Protein AF-A0A9W7XYU3-F1 (afdb_monomer)

Structure (mmCIF, N/CA/C/O backbone):
data_AF-A0A9W7XYU3-F1
#
_entry.id   AF-A0A9W7XYU3-F1
#
loop_
_atom_site.group_PDB
_atom_site.id
_atom_site.type_symbol
_atom_site.label_atom_id
_atom_site.label_alt_id
_atom_site.label_comp_id
_atom_site.label_asym_id
_atom_site.label_entity_id
_atom_site.label_seq_id
_atom_site.pdbx_PDB_ins_code
_atom_site.Cartn_x
_atom_site.Cartn_y
_atom_site.Cartn_z
_atom_site.occupancy
_atom_site.B_iso_or_equiv
_atom_site.auth_seq_id
_atom_site.auth_comp_id
_atom_site.auth_asym_id
_atom_site.auth_atom_id
_atom_site.pdbx_PDB_model_num
ATOM 1 N N . MET A 1 1 ? 38.622 0.449 -57.745 1.00 55.53 1 MET A N 1
ATOM 2 C CA . MET A 1 1 ? 38.432 0.741 -56.305 1.00 55.53 1 MET A CA 1
ATOM 3 C C . MET A 1 1 ? 37.059 0.211 -55.916 1.00 55.53 1 MET A C 1
ATOM 5 O O . MET A 1 1 ? 36.094 0.522 -56.599 1.00 55.53 1 MET A O 1
ATOM 9 N N . SER A 1 2 ? 37.003 -0.718 -54.962 1.00 71.94 2 SER A N 1
ATOM 10 C CA . SER A 1 2 ? 35.877 -1.631 -54.712 1.00 71.94 2 SER A CA 1
ATOM 11 C C . SER A 1 2 ? 34.694 -0.950 -54.007 1.00 71.94 2 SER A C 1
ATOM 13 O O . SER A 1 2 ? 34.878 -0.207 -53.046 1.00 71.94 2 SER A O 1
ATOM 15 N N . GLY A 1 3 ? 33.464 -1.239 -54.452 1.00 78.56 3 GLY A N 1
ATOM 16 C CA . GLY A 1 3 ? 32.222 -0.639 -53.927 1.00 78.56 3 GLY A CA 1
ATOM 17 C C . GLY A 1 3 ? 31.986 -0.830 -52.421 1.00 78.56 3 GLY A C 1
ATOM 18 O O . GLY A 1 3 ? 31.252 -0.059 -51.809 1.00 78.56 3 GLY A O 1
ATOM 19 N N . TRP A 1 4 ? 32.677 -1.786 -51.795 1.00 83.38 4 TRP A N 1
ATOM 20 C CA . TRP A 1 4 ? 32.666 -1.989 -50.345 1.00 83.38 4 TRP A CA 1
ATOM 21 C C . TRP A 1 4 ? 33.238 -0.796 -49.562 1.00 83.38 4 TRP A C 1
ATOM 23 O O . TRP A 1 4 ? 32.718 -0.455 -48.503 1.00 83.38 4 TRP A O 1
ATOM 33 N N . ALA A 1 5 ? 34.246 -0.099 -50.098 1.00 81.56 5 ALA A N 1
ATOM 34 C CA . ALA A 1 5 ? 34.821 1.076 -49.438 1.00 81.56 5 ALA A CA 1
ATOM 35 C C . ALA A 1 5 ? 33.831 2.256 -49.385 1.00 81.56 5 ALA A C 1
ATOM 37 O O . ALA A 1 5 ? 33.775 2.982 -48.394 1.00 81.56 5 ALA A O 1
ATOM 38 N N . VAL A 1 6 ? 33.005 2.412 -50.424 1.00 81.31 6 VAL A N 1
ATOM 39 C CA . VAL A 1 6 ? 31.980 3.467 -50.497 1.00 81.31 6 VAL A CA 1
ATOM 40 C C . VAL A 1 6 ? 30.834 3.180 -49.521 1.00 81.31 6 VAL A C 1
ATOM 42 O O . VAL A 1 6 ? 30.380 4.088 -48.826 1.00 81.31 6 VAL A O 1
ATOM 45 N N . ALA A 1 7 ? 30.417 1.915 -49.402 1.00 83.12 7 ALA A N 1
ATOM 46 C CA . ALA A 1 7 ? 29.386 1.500 -48.450 1.00 83.12 7 ALA A CA 1
ATOM 47 C C . ALA A 1 7 ? 29.818 1.722 -46.987 1.00 83.12 7 ALA A C 1
ATOM 49 O O . ALA A 1 7 ? 29.057 2.277 -46.191 1.00 83.12 7 ALA A O 1
ATOM 50 N N . VAL A 1 8 ? 31.063 1.370 -46.644 1.00 85.94 8 VAL A N 1
ATOM 51 C CA . VAL A 1 8 ? 31.617 1.573 -45.293 1.00 85.94 8 VAL A CA 1
ATOM 52 C C . VAL A 1 8 ? 31.738 3.063 -44.953 1.00 85.94 8 VAL A C 1
ATOM 54 O O . VAL A 1 8 ? 31.356 3.485 -43.859 1.00 85.94 8 VAL A O 1
ATOM 57 N N . MET A 1 9 ? 32.197 3.889 -45.899 1.00 80.31 9 MET A N 1
ATOM 58 C CA . MET A 1 9 ? 32.341 5.333 -45.687 1.00 80.31 9 MET A CA 1
ATOM 59 C C . MET A 1 9 ? 30.980 6.045 -45.545 1.00 80.31 9 MET A C 1
ATOM 61 O O . MET A 1 9 ? 30.865 7.015 -44.791 1.00 80.31 9 MET A O 1
ATOM 65 N N . GLY A 1 10 ? 29.929 5.536 -46.199 1.00 85.19 10 GLY A N 1
ATOM 66 C CA . GLY A 1 10 ? 28.547 5.989 -46.000 1.00 85.19 10 GLY A CA 1
ATOM 67 C C . GLY A 1 10 ? 27.995 5.648 -44.611 1.00 85.19 10 GLY A C 1
ATOM 68 O O . GLY A 1 10 ? 27.421 6.515 -43.949 1.00 85.19 10 GLY A O 1
ATOM 69 N N . GLY A 1 11 ? 28.228 4.420 -44.134 1.00 87.50 11 GLY A N 1
ATOM 70 C CA . GLY A 1 11 ? 27.786 3.969 -42.808 1.00 87.50 11 GLY A CA 1
ATOM 71 C C . GLY A 1 11 ? 28.429 4.746 -41.653 1.00 87.50 11 GLY A C 1
ATOM 72 O O . GLY A 1 11 ? 27.735 5.163 -40.726 1.00 87.50 11 GLY A O 1
ATOM 73 N N . MET A 1 12 ? 29.733 5.037 -41.737 1.00 88.81 12 MET A N 1
ATOM 74 C CA . MET A 1 12 ? 30.447 5.814 -40.710 1.00 88.81 12 MET A CA 1
ATOM 75 C C . MET A 1 12 ? 29.890 7.233 -40.530 1.00 88.81 12 MET A C 1
ATOM 77 O O . MET A 1 12 ? 29.815 7.725 -39.404 1.00 88.81 12 MET A O 1
ATOM 81 N N . ARG A 1 13 ? 29.448 7.887 -41.613 1.00 87.50 13 ARG A N 1
ATOM 82 C CA . ARG A 1 13 ? 28.842 9.228 -41.539 1.00 87.50 13 ARG A CA 1
ATOM 83 C C . ARG A 1 13 ? 27.483 9.211 -40.841 1.00 87.50 13 ARG A C 1
ATOM 85 O O . ARG A 1 13 ? 27.183 10.142 -40.099 1.00 87.50 13 ARG A O 1
ATOM 92 N N . GLN A 1 14 ? 26.686 8.161 -41.043 1.00 88.12 14 GLN A N 1
ATOM 93 C CA . GLN A 1 14 ? 25.408 8.016 -40.341 1.00 88.12 14 GLN A CA 1
ATOM 94 C C . GLN A 1 14 ? 25.611 7.727 -38.852 1.00 88.12 14 GLN A C 1
ATOM 96 O O . GLN A 1 14 ? 24.980 8.370 -38.017 1.00 88.12 14 GLN A O 1
ATOM 101 N N . LEU A 1 15 ? 26.552 6.843 -38.506 1.00 90.12 15 LEU A N 1
ATOM 102 C CA . LEU A 1 15 ? 26.886 6.546 -37.109 1.00 90.12 15 LEU A CA 1
ATOM 103 C C . LEU A 1 15 ? 27.410 7.781 -36.360 1.00 90.12 15 LEU A C 1
ATOM 105 O O . LEU A 1 15 ? 26.992 8.027 -35.230 1.00 90.12 15 LEU A O 1
ATOM 109 N N . ALA A 1 16 ? 28.254 8.598 -37.000 1.00 90.75 16 ALA A N 1
ATOM 110 C CA . ALA A 1 16 ? 28.728 9.856 -36.422 1.00 90.75 16 ALA A CA 1
ATOM 111 C C . ALA A 1 16 ? 27.583 10.859 -36.179 1.00 90.75 16 ALA A C 1
ATOM 113 O O . ALA A 1 16 ? 27.569 11.541 -35.156 1.00 90.75 16 ALA A O 1
ATOM 114 N N . GLY A 1 17 ? 26.595 10.912 -37.080 1.00 91.56 17 GLY A N 1
ATOM 115 C CA . GLY A 1 17 ? 25.396 11.735 -36.905 1.00 91.56 17 GLY A CA 1
ATOM 116 C C . GLY A 1 17 ? 24.556 11.309 -35.697 1.00 91.56 17 GLY A C 1
ATOM 117 O O . GLY A 1 17 ? 24.187 12.148 -34.875 1.00 91.56 17 GLY A O 1
ATOM 118 N N . TYR A 1 18 ? 24.308 10.005 -35.538 1.00 93.44 18 TYR A N 1
ATOM 119 C CA . TYR A 1 18 ? 23.569 9.483 -34.383 1.00 93.44 18 TYR A CA 1
ATOM 120 C C . TYR A 1 18 ? 24.320 9.679 -33.066 1.00 93.44 18 TYR A C 1
ATOM 122 O O . TYR A 1 18 ? 23.698 10.051 -32.074 1.00 93.44 18 TYR A O 1
ATOM 130 N N . ALA A 1 19 ? 25.645 9.506 -33.055 1.00 93.75 19 ALA A N 1
ATOM 131 C CA . ALA A 1 19 ? 26.464 9.727 -31.863 1.00 93.75 19 ALA A CA 1
ATOM 132 C C . ALA A 1 19 ? 26.371 11.173 -31.341 1.00 93.75 19 ALA A C 1
ATOM 134 O O . ALA A 1 19 ? 26.386 11.393 -30.132 1.00 93.75 19 ALA A O 1
ATOM 135 N N . LEU A 1 20 ? 26.219 12.151 -32.241 1.00 94.50 20 LEU A N 1
ATOM 136 C CA . LEU A 1 20 ? 26.092 13.569 -31.891 1.00 94.50 20 LEU A CA 1
ATOM 137 C C . LEU A 1 20 ? 24.664 13.934 -31.437 1.00 94.50 20 LEU A C 1
ATOM 139 O O . LEU A 1 20 ? 24.489 14.783 -30.566 1.00 94.50 20 LEU A O 1
ATOM 143 N N . MET A 1 21 ? 23.643 13.259 -31.976 1.00 94.88 21 MET A N 1
ATOM 144 C CA . MET A 1 21 ? 22.231 13.477 -31.619 1.00 94.88 21 MET A CA 1
ATOM 145 C C . MET A 1 21 ? 21.800 12.746 -30.337 1.00 94.88 21 MET A C 1
ATOM 147 O O . MET A 1 21 ? 20.908 13.216 -29.628 1.00 94.88 21 MET A O 1
ATOM 151 N N . LEU A 1 22 ? 22.440 11.619 -30.010 1.00 94.94 22 LEU A N 1
ATOM 152 C CA . LEU A 1 22 ? 22.126 10.797 -28.839 1.00 94.94 22 LEU A CA 1
ATOM 153 C C . LEU A 1 22 ? 22.118 11.572 -27.503 1.00 94.94 22 LEU A C 1
ATOM 155 O O . LEU A 1 22 ? 21.122 11.458 -26.787 1.00 94.94 22 LEU A O 1
ATOM 159 N N . PRO A 1 23 ? 23.140 12.376 -27.137 1.00 96.50 23 PRO A N 1
ATOM 160 C CA . PRO A 1 23 ? 23.128 13.095 -25.860 1.00 96.50 23 PRO A CA 1
ATOM 161 C C . PRO A 1 23 ? 22.018 14.152 -25.788 1.00 96.50 23 PRO A C 1
ATOM 163 O O . PRO A 1 23 ? 21.466 14.385 -24.715 1.00 96.50 23 PRO A O 1
ATOM 166 N N . ILE A 1 24 ? 21.648 14.754 -26.923 1.00 96.56 24 ILE A N 1
ATOM 167 C CA . ILE A 1 24 ? 20.561 15.740 -27.003 1.00 96.56 24 ILE A CA 1
ATOM 168 C C . ILE A 1 24 ? 19.217 15.054 -26.744 1.00 96.56 24 ILE A C 1
ATOM 170 O O . ILE A 1 24 ? 18.419 15.544 -25.946 1.00 96.56 24 ILE A O 1
ATOM 174 N N . LEU A 1 25 ? 18.988 13.892 -27.362 1.00 95.88 25 LEU A N 1
ATOM 175 C CA . LEU A 1 25 ? 17.782 13.092 -27.135 1.00 95.88 25 LEU A CA 1
ATOM 176 C C . LEU A 1 25 ? 17.683 12.606 -25.684 1.00 95.88 25 LEU A C 1
ATOM 178 O O . LEU A 1 25 ? 16.615 12.695 -25.081 1.00 95.88 25 LEU A O 1
ATOM 182 N N . LEU A 1 26 ? 18.795 12.153 -25.100 1.00 97.00 26 LEU A N 1
ATOM 183 C CA . LEU A 1 26 ? 18.862 11.758 -23.690 1.00 97.00 26 LEU A CA 1
ATOM 184 C C . LEU A 1 26 ? 18.554 12.936 -22.756 1.00 97.00 26 LEU A C 1
ATOM 186 O O . LEU A 1 26 ? 17.761 12.794 -21.827 1.00 97.00 26 LEU A O 1
ATOM 190 N N . GLY A 1 27 ? 19.116 14.115 -23.033 1.00 97.38 27 GLY A N 1
ATOM 191 C CA . GLY A 1 27 ? 18.821 15.336 -22.283 1.00 97.38 27 GLY A CA 1
ATOM 192 C C . GLY A 1 27 ? 17.348 15.749 -22.379 1.00 97.38 27 GLY A C 1
ATOM 193 O O . GLY A 1 27 ? 16.720 16.071 -21.367 1.00 97.38 27 GLY A O 1
ATOM 194 N N . ALA A 1 28 ? 16.759 15.676 -23.574 1.00 97.19 28 ALA A N 1
ATOM 195 C CA . ALA A 1 28 ? 15.338 15.956 -23.779 1.00 97.19 28 ALA A CA 1
ATOM 196 C C . ALA A 1 28 ? 14.438 14.955 -23.030 1.00 97.19 28 ALA A C 1
ATOM 198 O O . ALA A 1 28 ? 13.449 15.348 -22.411 1.00 97.19 28 ALA A O 1
ATOM 199 N N . LEU A 1 29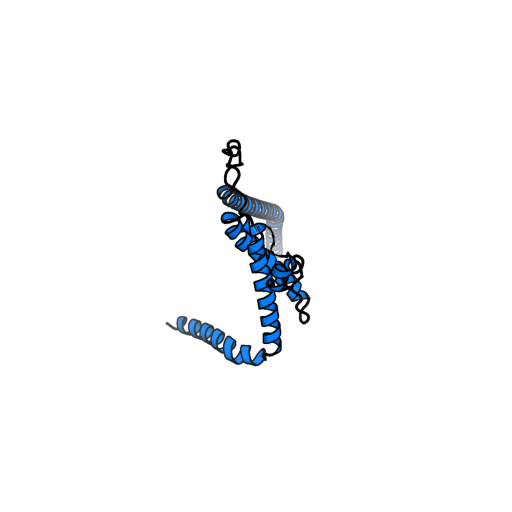 ? 14.807 13.671 -23.010 1.00 97.06 29 LEU A N 1
ATOM 200 C CA . LEU A 1 29 ? 14.074 12.642 -22.272 1.00 97.06 29 LEU A CA 1
ATOM 201 C C . LEU A 1 29 ? 14.118 12.891 -20.756 1.00 97.06 29 LEU A C 1
ATOM 203 O O . LEU A 1 29 ? 13.081 12.858 -20.095 1.00 97.06 29 LEU A O 1
ATOM 207 N N . ILE A 1 30 ? 15.298 13.191 -20.206 1.00 97.62 30 ILE A N 1
ATOM 208 C CA . ILE A 1 30 ? 15.471 13.457 -18.768 1.00 97.62 30 ILE A CA 1
ATOM 209 C C . ILE A 1 30 ? 14.683 14.700 -18.347 1.00 97.62 30 ILE A C 1
ATOM 211 O O . ILE A 1 30 ? 13.976 14.677 -17.339 1.00 97.62 30 ILE A O 1
ATOM 215 N N . THR A 1 31 ? 14.765 15.778 -19.129 1.00 97.44 31 THR A N 1
ATOM 216 C CA . THR A 1 31 ? 14.015 17.009 -18.837 1.00 97.44 31 THR A CA 1
ATOM 217 C C . THR A 1 31 ? 12.507 16.779 -18.910 1.00 97.44 31 THR A C 1
ATOM 219 O O . THR A 1 31 ? 11.795 17.235 -18.018 1.00 97.44 31 THR A O 1
ATOM 222 N N . SER A 1 32 ? 12.017 16.007 -19.887 1.00 96.81 32 SER A N 1
ATOM 223 C CA . SER A 1 32 ? 10.604 15.614 -19.984 1.00 96.81 32 SER A CA 1
ATOM 224 C C . SER A 1 32 ? 10.131 14.808 -18.766 1.00 96.81 32 SER A C 1
ATOM 226 O O . SER A 1 32 ? 9.073 15.108 -18.203 1.00 96.81 32 SER A O 1
ATOM 228 N N . LEU A 1 33 ? 10.927 13.839 -18.304 1.00 97.25 33 LEU A N 1
ATOM 229 C CA . LEU A 1 33 ? 10.607 13.043 -17.115 1.00 97.25 33 LEU A CA 1
ATOM 230 C C . LEU A 1 33 ? 10.562 13.903 -15.845 1.00 97.25 33 LEU A C 1
ATOM 232 O O . LEU A 1 33 ? 9.628 13.772 -15.052 1.00 97.25 33 LEU A O 1
ATOM 236 N N . LEU A 1 34 ? 11.516 14.824 -15.674 1.00 96.94 34 LEU A N 1
ATOM 237 C CA . LEU A 1 34 ? 11.526 15.765 -14.549 1.00 96.94 34 LEU A CA 1
ATOM 238 C C . LEU A 1 34 ? 10.317 16.702 -14.575 1.00 96.94 34 LEU A C 1
ATOM 240 O O . LEU A 1 34 ? 9.683 16.908 -13.541 1.00 96.94 34 LEU A O 1
ATOM 244 N N . LEU A 1 35 ? 9.968 17.234 -15.750 1.00 97.44 35 LEU A N 1
ATOM 245 C CA . LEU A 1 35 ? 8.819 18.126 -15.903 1.00 97.44 35 LEU A CA 1
ATOM 246 C C . LEU A 1 35 ? 7.511 17.400 -15.576 1.00 97.44 35 LEU A C 1
ATOM 248 O O . LEU A 1 35 ? 6.652 17.942 -14.887 1.00 97.44 35 LEU A O 1
ATOM 252 N N . THR A 1 36 ? 7.390 16.151 -16.027 1.00 96.38 36 THR A N 1
ATOM 253 C CA . THR A 1 36 ? 6.230 15.298 -15.747 1.00 96.38 36 THR A CA 1
ATOM 254 C C . THR A 1 36 ? 6.121 14.995 -14.254 1.00 96.38 36 THR A C 1
ATOM 256 O O . THR A 1 36 ? 5.041 15.124 -13.681 1.00 96.38 36 THR A O 1
ATOM 259 N N . ASN A 1 37 ? 7.234 14.661 -13.595 1.00 94.69 37 ASN A N 1
ATOM 260 C CA . ASN A 1 37 ? 7.262 14.427 -12.151 1.00 94.69 37 ASN A CA 1
ATOM 261 C C . ASN A 1 37 ? 6.857 15.694 -11.369 1.00 94.69 37 ASN A C 1
ATOM 263 O O . ASN A 1 37 ? 5.983 15.634 -10.503 1.00 94.69 37 ASN A O 1
ATOM 267 N N . LEU A 1 38 ?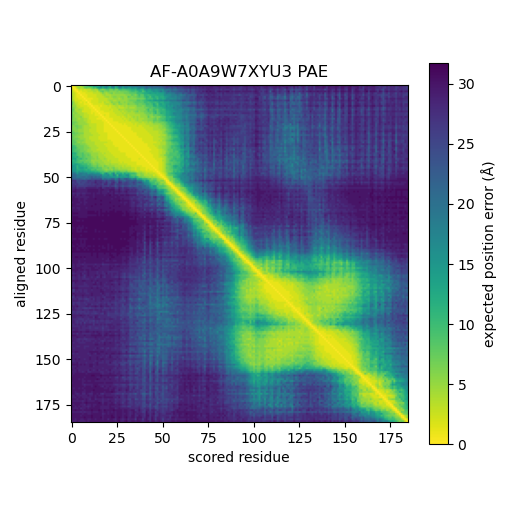 7.398 16.858 -11.748 1.00 97.31 38 LE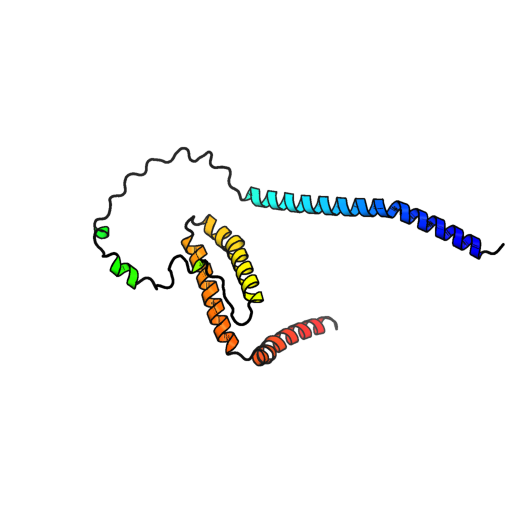U A N 1
ATOM 268 C CA . LEU A 1 38 ? 7.024 18.153 -11.171 1.00 97.31 38 LEU A CA 1
ATOM 269 C C . LEU A 1 38 ? 5.541 18.478 -11.376 1.00 97.31 38 LEU A C 1
ATOM 271 O O . LEU A 1 38 ? 4.892 18.941 -10.441 1.00 97.31 38 LEU A O 1
ATOM 275 N N . LEU A 1 39 ? 4.989 18.206 -12.560 1.00 96.56 39 LEU A N 1
ATOM 276 C CA . LEU A 1 39 ? 3.569 18.412 -12.859 1.00 96.56 39 LEU A CA 1
ATOM 277 C C . LEU A 1 39 ? 2.668 17.507 -12.016 1.00 96.56 39 LEU A C 1
ATOM 279 O O . LEU A 1 39 ? 1.678 17.989 -11.469 1.00 96.56 39 LEU A O 1
ATOM 283 N N . ILE A 1 40 ? 3.014 16.224 -11.871 1.00 95.38 40 ILE A N 1
ATOM 284 C CA . ILE A 1 40 ? 2.274 15.282 -11.018 1.00 95.38 40 ILE A CA 1
ATOM 285 C C . ILE A 1 40 ? 2.306 15.756 -9.565 1.00 95.38 40 ILE A C 1
ATOM 287 O O . ILE A 1 40 ? 1.264 15.819 -8.911 1.00 95.38 40 ILE A O 1
ATOM 291 N N . SER A 1 41 ? 3.488 16.134 -9.077 1.00 91.94 41 SER A N 1
ATOM 292 C CA . SER A 1 41 ? 3.676 16.603 -7.705 1.00 91.94 41 SER A CA 1
ATOM 293 C C . SER A 1 41 ? 2.902 17.903 -7.445 1.00 91.94 41 SER A C 1
ATOM 295 O O . SER A 1 41 ? 2.167 18.009 -6.461 1.00 91.94 41 SER A O 1
ATOM 297 N N . TYR A 1 42 ? 2.957 18.854 -8.384 1.00 94.06 42 TYR A N 1
ATOM 298 C CA . TYR A 1 42 ? 2.184 20.096 -8.334 1.00 94.06 42 TYR A CA 1
ATOM 299 C C . TYR A 1 42 ? 0.675 19.832 -8.337 1.00 94.06 42 TYR A C 1
ATOM 301 O O . TYR A 1 42 ? -0.059 20.390 -7.522 1.00 94.06 42 TYR A O 1
ATOM 309 N N . TRP A 1 43 ? 0.202 18.948 -9.215 1.00 94.44 43 TRP A N 1
ATOM 310 C CA . TRP A 1 43 ? -1.214 18.604 -9.310 1.00 94.44 43 TRP A CA 1
ATOM 311 C C . TRP A 1 43 ? -1.725 17.910 -8.044 1.00 94.44 43 TRP A C 1
ATOM 313 O O . TRP A 1 43 ? -2.811 18.232 -7.550 1.00 94.44 43 TRP A O 1
ATOM 323 N N . PHE A 1 44 ? -0.929 17.002 -7.474 1.00 89.56 44 PHE A N 1
ATOM 324 C CA . PHE A 1 44 ? -1.241 16.351 -6.205 1.00 89.56 44 PHE A CA 1
ATOM 325 C C . PHE A 1 44 ? -1.315 17.377 -5.071 1.00 89.56 44 PHE A C 1
ATOM 327 O O . PHE A 1 44 ? -2.299 17.416 -4.329 1.00 89.56 44 PHE A O 1
ATOM 334 N N . GLN A 1 45 ? -0.335 18.280 -4.986 1.00 86.88 45 GLN A N 1
ATOM 335 C CA . GLN A 1 45 ? -0.329 19.348 -3.991 1.00 86.88 45 GLN A CA 1
ATOM 336 C C . GLN A 1 45 ? -1.527 20.293 -4.159 1.00 86.88 45 GLN A C 1
ATOM 338 O O . GLN A 1 45 ? -2.133 20.687 -3.165 1.00 86.88 45 GLN A O 1
ATOM 343 N N . GLN A 1 46 ? -1.924 20.614 -5.392 1.00 85.25 46 GLN A N 1
ATOM 344 C CA . GLN A 1 46 ? -3.097 21.440 -5.670 1.00 85.25 46 GLN A CA 1
ATOM 345 C C . GLN A 1 46 ? -4.402 20.751 -5.241 1.00 85.25 46 GLN A C 1
ATOM 347 O O . GLN A 1 46 ? -5.288 21.409 -4.687 1.00 85.25 46 GLN A O 1
ATOM 352 N N . ARG A 1 47 ? -4.526 19.430 -5.434 1.00 79.94 47 ARG A N 1
ATOM 353 C CA . ARG A 1 47 ? -5.664 18.654 -4.908 1.00 79.94 47 ARG A CA 1
ATOM 354 C C . ARG A 1 47 ? -5.690 18.632 -3.381 1.00 79.94 47 ARG A C 1
ATOM 356 O O . ARG A 1 47 ? -6.747 18.864 -2.805 1.00 79.94 47 ARG A O 1
ATOM 363 N N . VAL A 1 48 ? -4.543 18.424 -2.737 1.00 75.12 48 VAL A N 1
ATOM 364 C CA . VAL A 1 48 ? -4.428 18.400 -1.267 1.00 75.12 48 VAL A CA 1
ATOM 365 C C . VAL A 1 48 ? -4.651 19.787 -0.652 1.00 75.12 48 VAL A C 1
ATOM 367 O O . VAL A 1 48 ? -5.206 19.905 0.434 1.00 75.12 48 VAL A O 1
ATOM 370 N N . GLN A 1 49 ? -4.264 20.872 -1.324 1.00 66.75 49 GLN A N 1
ATOM 371 C CA . GLN A 1 49 ? -4.540 22.225 -0.830 1.00 66.75 49 GLN A CA 1
ATOM 372 C C . GLN A 1 49 ? -6.019 22.599 -0.941 1.00 66.75 49 GLN A C 1
ATOM 374 O O . GLN A 1 49 ? -6.508 23.335 -0.090 1.00 66.75 49 GLN A O 1
ATOM 379 N N . ARG A 1 50 ? -6.756 22.060 -1.922 1.00 61.56 50 ARG A N 1
ATOM 380 C CA . ARG A 1 50 ? -8.213 22.258 -2.003 1.00 61.56 50 ARG A CA 1
ATOM 381 C C . ARG A 1 50 ? -8.973 21.635 -0.827 1.00 61.56 50 ARG A C 1
ATOM 383 O O . ARG A 1 50 ? -10.058 22.115 -0.523 1.00 61.56 50 ARG A O 1
ATOM 390 N N . THR A 1 51 ? -8.417 20.624 -0.154 1.00 56.62 51 THR A N 1
ATOM 391 C CA . THR A 1 51 ? -9.010 20.030 1.060 1.00 56.62 51 THR A CA 1
ATOM 392 C C . THR A 1 51 ? -8.490 20.657 2.356 1.00 56.62 51 THR A C 1
ATOM 394 O O . THR A 1 51 ? -9.092 20.482 3.414 1.00 56.62 51 THR A O 1
ATOM 397 N N . ARG A 1 52 ? -7.416 21.459 2.303 1.00 50.44 52 ARG A N 1
ATOM 398 C CA . ARG A 1 52 ? -6.966 22.258 3.448 1.00 50.44 52 ARG A CA 1
ATOM 399 C C . ARG A 1 52 ? -7.806 23.531 3.542 1.00 50.44 52 ARG A C 1
ATOM 401 O O . ARG A 1 52 ? -7.530 24.527 2.880 1.00 50.44 52 ARG A O 1
ATOM 408 N N . LEU A 1 53 ? -8.827 23.485 4.396 1.00 57.28 53 LEU A N 1
ATOM 409 C CA . LEU A 1 53 ? -9.558 24.660 4.880 1.00 57.28 53 LEU A CA 1
ATOM 410 C C . LEU A 1 53 ? -8.586 25.810 5.235 1.00 57.28 53 LEU A C 1
ATOM 412 O O . LEU A 1 53 ? -7.497 25.552 5.761 1.00 57.28 53 LEU A O 1
ATOM 416 N N . PRO A 1 54 ? -8.958 27.076 4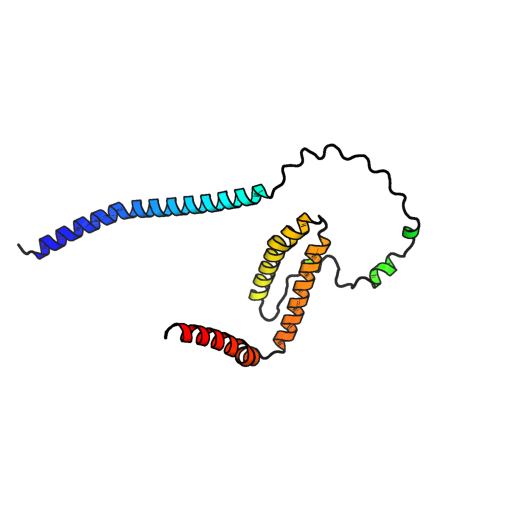.964 1.00 54.56 54 PRO A N 1
ATOM 417 C CA . PRO A 1 54 ? -8.077 28.225 5.140 1.00 54.56 54 PRO A CA 1
ATOM 418 C C . PRO A 1 54 ? -7.549 28.340 6.582 1.00 54.56 54 PRO A C 1
ATOM 420 O O . PRO A 1 54 ? -8.245 27.970 7.535 1.00 54.56 54 PRO A O 1
ATOM 423 N N . PRO A 1 55 ? -6.320 28.865 6.766 1.00 50.91 55 PRO A N 1
ATOM 424 C CA . PRO A 1 55 ? -5.708 29.008 8.077 1.00 50.91 55 PRO A CA 1
ATOM 425 C C . PRO A 1 55 ? -6.617 29.821 8.998 1.00 50.91 55 PRO A C 1
ATOM 427 O O . PRO A 1 55 ? -7.137 30.868 8.621 1.00 50.91 55 PRO A O 1
ATOM 430 N N . ARG A 1 56 ? -6.788 29.283 10.209 1.00 49.59 56 ARG A N 1
ATOM 431 C CA . ARG A 1 56 ? -7.564 29.740 11.372 1.00 49.59 56 ARG A CA 1
ATOM 432 C C . ARG A 1 56 ? -7.361 31.222 11.760 1.00 49.59 56 ARG A C 1
ATOM 434 O O . ARG A 1 56 ? -6.990 31.520 12.891 1.00 49.59 56 ARG A O 1
ATOM 441 N N . ALA A 1 57 ? -7.669 32.170 10.885 1.00 52.50 57 ALA A N 1
ATOM 442 C CA . ALA A 1 57 ? -7.780 33.584 11.242 1.00 52.50 57 ALA A CA 1
ATOM 443 C C . ALA A 1 57 ? -9.112 33.891 11.963 1.00 52.50 57 ALA A C 1
ATOM 445 O O . ALA A 1 57 ? -9.259 34.946 12.570 1.00 52.50 57 ALA A O 1
ATOM 446 N N . ALA A 1 58 ? -10.067 32.951 11.960 1.00 51.62 58 ALA A N 1
ATOM 447 C CA . ALA A 1 58 ? -11.409 33.132 12.518 1.00 51.62 58 ALA A CA 1
ATOM 448 C C . ALA A 1 58 ? -11.614 32.584 13.950 1.00 51.62 58 ALA A C 1
ATOM 450 O O . ALA A 1 58 ? -12.732 32.599 14.450 1.00 51.62 58 ALA A O 1
ATOM 451 N N . LEU A 1 59 ? -10.570 32.129 14.658 1.00 56.22 59 LEU A N 1
ATOM 452 C CA . LEU A 1 59 ? -10.700 31.659 16.055 1.00 56.22 59 LEU A CA 1
ATOM 453 C C . LEU A 1 59 ? -10.578 32.777 17.110 1.00 56.22 59 LEU A C 1
ATOM 455 O O . LEU A 1 59 ? -10.326 32.498 18.280 1.00 56.22 59 LEU A O 1
ATOM 459 N N . LYS A 1 60 ? -10.778 34.048 16.733 1.00 50.97 60 LYS A N 1
ATOM 460 C CA . LYS A 1 60 ? -10.706 35.185 17.671 1.00 50.97 60 LYS A CA 1
ATOM 461 C C . LYS A 1 60 ? -12.023 35.507 18.390 1.00 50.97 60 LYS A C 1
ATOM 463 O O . LYS A 1 60 ? -12.076 36.468 19.147 1.00 50.97 60 LYS A O 1
ATOM 468 N N . GLN A 1 61 ? -13.069 34.708 18.195 1.00 53.00 61 GLN A N 1
ATOM 469 C CA . GLN A 1 61 ? -14.347 34.874 18.889 1.00 53.00 61 GLN A CA 1
ATOM 470 C C . GLN A 1 61 ? -14.857 33.515 19.378 1.00 53.00 61 GLN A C 1
ATOM 472 O O . GLN A 1 61 ? -15.715 32.893 18.761 1.00 53.00 61 GLN A O 1
ATOM 477 N N . ARG A 1 62 ? -14.313 33.027 20.500 1.00 44.38 62 ARG A N 1
ATOM 478 C CA . ARG A 1 62 ? -15.027 32.032 21.311 1.00 44.38 62 ARG A CA 1
ATOM 479 C C . ARG A 1 62 ? -15.990 32.793 22.229 1.00 44.38 62 ARG A C 1
ATOM 481 O O . ARG A 1 62 ? -15.501 33.553 23.064 1.00 44.38 62 ARG A O 1
ATOM 488 N N . PRO A 1 63 ? -17.316 32.619 22.110 1.00 55.09 63 PRO A N 1
ATOM 489 C CA . PRO A 1 63 ? -18.234 33.084 23.138 1.00 55.09 63 PRO A CA 1
ATOM 490 C C . PRO A 1 63 ? -17.961 32.311 24.434 1.00 55.09 63 PRO A C 1
ATOM 492 O O . PRO A 1 63 ? -17.770 31.093 24.415 1.00 55.09 63 PRO A O 1
ATOM 495 N N . SER A 1 64 ? -17.891 33.033 25.551 1.00 58.47 64 SER A N 1
ATOM 496 C CA . SER A 1 64 ? -17.700 32.482 26.892 1.00 58.47 64 SER A CA 1
ATOM 497 C C . SER A 1 64 ? -18.788 31.451 27.199 1.00 58.47 64 SER A C 1
ATOM 499 O O . SER A 1 64 ? -19.947 31.801 27.402 1.00 58.47 64 SER A O 1
ATOM 501 N N . VAL A 1 65 ? -18.415 30.171 27.214 1.00 60.91 65 VAL A N 1
ATOM 502 C CA . VAL A 1 65 ? -19.304 29.077 27.620 1.00 60.91 65 VAL A CA 1
ATOM 503 C C . VAL A 1 65 ? -19.503 29.167 29.140 1.00 60.91 65 VAL A C 1
ATOM 505 O O . VAL A 1 65 ? -18.504 29.236 29.863 1.00 60.91 65 VAL A O 1
ATOM 508 N N . 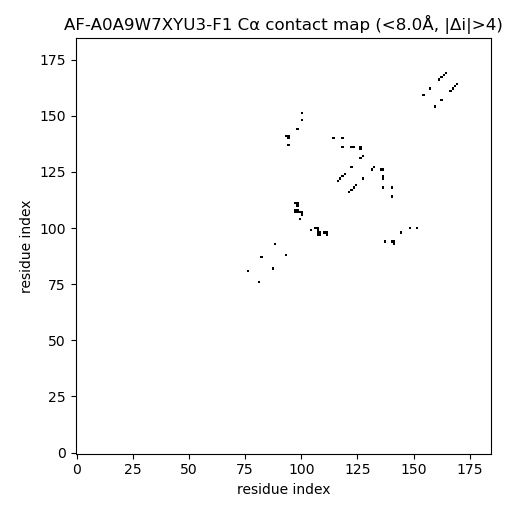PRO A 1 66 ? -20.748 29.187 29.654 1.00 63.09 66 PRO A N 1
ATOM 509 C CA . PRO A 1 66 ? -20.994 29.208 31.091 1.00 63.09 66 PRO A CA 1
ATOM 510 C C . PRO A 1 66 ? -20.498 27.910 31.755 1.00 63.09 66 PRO A C 1
ATOM 512 O O . PRO A 1 66 ? -20.507 26.847 31.127 1.00 63.09 66 PRO A O 1
ATOM 515 N N . PRO A 1 67 ? -20.061 27.968 33.025 1.00 62.75 67 PRO A N 1
ATOM 516 C CA . PRO A 1 67 ? -19.561 26.799 33.734 1.00 62.75 67 PRO A CA 1
ATOM 517 C C . PRO A 1 67 ? -20.676 25.760 33.887 1.00 62.75 67 PRO A C 1
ATOM 519 O O . PRO A 1 67 ? -21.697 26.010 34.524 1.00 62.75 67 PRO A O 1
ATOM 522 N N . ILE A 1 68 ? -20.468 24.580 33.303 1.00 64.44 68 ILE A N 1
ATOM 523 C CA . ILE A 1 68 ? -21.374 23.440 33.449 1.00 64.44 68 ILE A CA 1
ATOM 524 C C . ILE A 1 68 ? -21.371 23.024 34.933 1.00 64.44 68 ILE A C 1
ATOM 526 O O . ILE A 1 68 ? -20.294 22.761 35.484 1.00 64.44 68 ILE A O 1
ATOM 530 N N . PRO A 1 69 ? -22.535 22.960 35.605 1.00 59.00 69 PRO A N 1
ATOM 531 C CA . PRO A 1 69 ? -22.611 22.518 36.990 1.00 59.00 69 PRO A CA 1
ATOM 532 C C . PRO A 1 69 ? -22.163 21.057 37.094 1.00 59.00 69 PRO A C 1
ATOM 534 O O . PRO A 1 69 ? -22.672 20.169 36.410 1.00 59.00 69 PRO A O 1
ATOM 537 N N . ARG A 1 70 ? -21.170 20.811 37.954 1.00 51.78 70 ARG A N 1
ATOM 538 C CA . ARG A 1 70 ? -20.630 19.474 38.220 1.00 51.78 70 ARG A CA 1
ATOM 539 C C . ARG A 1 70 ? -21.718 18.609 38.861 1.00 51.78 70 ARG A C 1
ATOM 541 O O . ARG A 1 70 ? -22.123 18.864 39.991 1.00 51.78 70 ARG A O 1
ATOM 548 N N . LEU A 1 71 ? -22.171 17.584 38.143 1.00 57.28 71 LEU A N 1
ATOM 549 C CA . LEU A 1 71 ? -23.128 16.597 38.643 1.00 57.28 71 LEU A CA 1
ATOM 550 C C . LEU A 1 71 ? -22.517 15.835 39.833 1.00 57.28 71 LEU A C 1
ATOM 552 O O . LEU A 1 71 ? -21.437 15.253 39.731 1.00 57.28 71 LEU A O 1
ATOM 556 N N . ALA A 1 72 ? -23.223 15.834 40.968 1.00 52.88 72 ALA A N 1
ATOM 557 C CA . ALA A 1 72 ? -22.772 15.271 42.246 1.00 52.88 72 ALA A CA 1
ATOM 558 C C . ALA A 1 72 ? -22.512 13.749 42.221 1.00 52.88 72 ALA A C 1
ATOM 560 O O . ALA A 1 72 ? -21.833 13.226 43.102 1.00 52.88 72 ALA A O 1
ATOM 561 N N . PHE A 1 73 ? -22.985 13.043 41.191 1.00 52.75 73 PHE A N 1
ATOM 562 C CA . PHE A 1 73 ? -22.775 11.603 41.008 1.00 52.75 73 PHE A CA 1
ATOM 563 C C . PHE A 1 73 ? -21.334 11.223 40.644 1.00 52.75 73 PHE A C 1
ATOM 565 O O . PHE A 1 73 ? -20.949 10.070 40.804 1.00 52.75 73 PHE A O 1
ATOM 572 N N . ALA A 1 74 ? -20.498 12.182 40.234 1.00 52.41 74 ALA A N 1
ATOM 573 C CA . ALA A 1 74 ? -19.078 11.933 39.981 1.00 52.41 74 ALA A CA 1
ATOM 574 C C . ALA A 1 74 ? -18.240 11.801 41.267 1.00 52.41 74 ALA A C 1
ATOM 576 O O . ALA A 1 74 ? -17.023 11.637 41.183 1.00 52.41 74 ALA A O 1
ATOM 577 N N . ARG A 1 75 ? -18.839 11.941 42.463 1.00 59.75 75 ARG A N 1
ATOM 578 C CA . ARG A 1 75 ? -18.026 12.143 43.664 1.00 59.75 75 ARG A CA 1
ATOM 579 C C . ARG A 1 75 ? -17.361 10.880 44.191 1.00 59.75 75 ARG A C 1
ATOM 581 O O . ARG A 1 75 ? -16.249 11.015 44.681 1.00 59.75 75 ARG A O 1
ATOM 588 N N . GLN A 1 76 ? -17.943 9.687 44.092 1.00 55.12 76 GLN A N 1
ATOM 589 C CA . GLN A 1 76 ? -17.319 8.486 44.666 1.00 55.12 76 GLN A CA 1
ATOM 590 C C . GLN A 1 76 ? -17.797 7.202 43.977 1.00 55.12 76 GLN A C 1
ATOM 592 O O . GLN A 1 76 ? -18.532 6.418 44.566 1.00 55.12 76 GLN A O 1
ATOM 597 N N . LEU A 1 77 ? -17.340 6.943 42.750 1.00 56.09 77 LEU A N 1
ATOM 598 C CA . LEU A 1 77 ? -17.045 5.554 42.405 1.00 56.09 77 LEU A CA 1
ATOM 599 C C . LEU A 1 77 ? -15.547 5.344 42.650 1.00 56.09 77 LEU A C 1
ATOM 601 O O . LEU A 1 77 ? -14.737 6.085 42.086 1.00 56.09 77 LEU A O 1
ATOM 605 N N . PRO A 1 78 ? -15.148 4.388 43.507 1.00 51.12 78 PRO A N 1
ATOM 606 C CA . PRO A 1 78 ? -13.755 4.003 43.639 1.00 51.12 78 PRO A CA 1
ATOM 607 C C . PRO A 1 78 ? -13.193 3.695 42.253 1.00 51.12 78 PRO A C 1
ATOM 609 O O . PRO A 1 78 ? -13.721 2.844 41.541 1.00 51.12 78 PRO A O 1
ATOM 612 N N . ARG A 1 79 ? -12.090 4.357 41.890 1.00 55.06 79 ARG A N 1
ATOM 613 C CA . ARG A 1 79 ? -11.351 4.166 40.625 1.00 55.06 79 ARG A CA 1
ATOM 614 C C . ARG A 1 79 ? -11.026 2.691 40.323 1.00 55.06 79 ARG A C 1
ATOM 616 O O . ARG A 1 79 ? -10.760 2.337 39.187 1.00 55.06 79 ARG A O 1
ATOM 623 N N . GLN A 1 80 ? -11.079 1.857 41.359 1.00 53.09 80 GLN A N 1
ATOM 624 C CA . G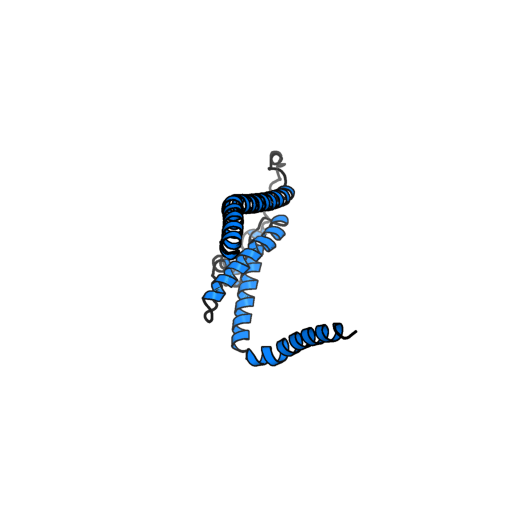LN A 1 80 ? -10.834 0.420 41.379 1.00 53.09 80 GLN A CA 1
ATOM 625 C C . GLN A 1 80 ? -11.959 -0.403 40.722 1.00 53.09 80 GLN A C 1
ATOM 627 O O . GLN A 1 80 ? -11.687 -1.476 40.196 1.00 53.09 80 GLN A O 1
ATOM 632 N N . LEU A 1 81 ? -13.205 0.092 40.731 1.00 53.53 81 LEU A N 1
ATOM 633 C CA . LEU A 1 81 ? -14.364 -0.594 40.135 1.00 53.53 81 LEU A CA 1
ATOM 634 C C . LEU A 1 81 ? -14.484 -0.347 38.626 1.00 53.53 81 LEU A C 1
ATOM 636 O O . LEU A 1 81 ? -15.060 -1.159 37.914 1.00 53.53 81 LEU A O 1
ATOM 640 N N . THR A 1 82 ? -13.923 0.753 38.120 1.00 54.22 82 THR A N 1
ATOM 641 C CA . THR A 1 82 ? -13.875 1.019 36.674 1.00 54.22 82 THR A CA 1
ATOM 642 C C . THR A 1 82 ? -12.752 0.261 35.970 1.00 54.22 82 THR A C 1
ATOM 644 O O . THR A 1 82 ? -12.835 0.053 34.768 1.00 54.22 82 THR A O 1
ATOM 647 N N . THR A 1 83 ? -11.712 -0.170 36.689 1.00 52.09 83 THR A N 1
ATOM 648 C CA . THR A 1 83 ? -10.595 -0.928 36.104 1.00 52.09 83 THR A CA 1
ATOM 649 C C . THR A 1 83 ? -10.922 -2.393 35.847 1.00 52.09 83 THR A C 1
ATOM 651 O O . THR A 1 83 ? -10.296 -2.986 34.983 1.00 52.09 83 THR A O 1
ATOM 654 N N . SER A 1 84 ? -11.881 -2.991 36.559 1.00 51.16 84 SER A N 1
ATOM 655 C CA . SER A 1 84 ? -12.232 -4.406 36.360 1.00 51.16 84 SER A CA 1
ATOM 656 C C . SER A 1 84 ? -13.173 -4.650 35.176 1.00 51.16 84 SER A C 1
ATOM 658 O O . SER A 1 84 ? -13.301 -5.783 34.727 1.00 51.16 84 SER A O 1
ATOM 660 N N . LEU A 1 85 ? -13.830 -3.602 34.668 1.00 53.44 85 LEU A N 1
ATOM 661 C CA . LEU A 1 85 ? -14.714 -3.662 33.496 1.00 53.44 85 LEU A CA 1
ATOM 662 C C . LEU A 1 85 ? -14.011 -3.268 32.193 1.00 53.44 85 LEU A C 1
ATOM 664 O O . LEU A 1 85 ? -14.588 -3.428 31.121 1.00 53.44 85 LEU A O 1
ATOM 668 N N . VAL A 1 86 ? -12.786 -2.745 32.277 1.00 50.06 86 VAL A N 1
ATOM 669 C CA . VAL A 1 86 ? -11.931 -2.504 31.115 1.00 50.06 86 VAL A CA 1
ATOM 670 C C . VAL A 1 86 ? -11.044 -3.737 30.973 1.00 50.06 86 VAL A C 1
ATOM 672 O O . VAL A 1 86 ? -10.214 -3.960 31.855 1.00 50.06 86 VAL A O 1
ATOM 675 N N . PRO A 1 87 ? -11.206 -4.553 29.914 1.00 46.03 87 PRO A N 1
ATOM 676 C CA . PRO A 1 87 ? -10.254 -5.608 29.601 1.00 46.03 87 PRO A CA 1
ATOM 677 C C . PRO A 1 87 ? -8.834 -5.036 29.654 1.00 46.03 87 PRO A C 1
ATOM 679 O O . PRO A 1 87 ? -8.524 -4.048 28.985 1.00 46.03 87 PRO A O 1
ATOM 682 N N . SER A 1 88 ? -7.991 -5.626 30.500 1.00 48.31 88 SER A N 1
ATOM 683 C CA . SER A 1 88 ? -6.623 -5.186 30.811 1.00 48.31 88 SER A CA 1
ATOM 684 C C . SER A 1 88 ? -5.687 -5.128 29.598 1.00 48.31 88 SER A C 1
ATOM 686 O O . SER A 1 88 ? -4.607 -4.546 29.681 1.00 48.31 88 SER A O 1
ATOM 688 N N . ASP A 1 89 ? -6.126 -5.654 28.459 1.00 49.38 89 ASP A N 1
ATOM 689 C CA . ASP A 1 89 ? -5.388 -5.658 27.196 1.00 49.38 89 ASP A CA 1
ATOM 690 C C . ASP A 1 89 ? -5.375 -4.278 26.511 1.00 49.38 89 ASP A C 1
ATOM 692 O O . ASP A 1 89 ? -4.591 -4.035 25.599 1.00 49.38 89 ASP A O 1
ATOM 696 N N . TYR A 1 90 ? -6.191 -3.328 26.982 1.00 44.78 90 TYR A N 1
ATOM 697 C CA . TYR A 1 90 ? -6.276 -1.956 26.462 1.00 44.78 90 TYR A CA 1
ATOM 698 C C . TYR A 1 90 ? -5.365 -0.964 27.208 1.00 44.78 90 TYR A C 1
ATOM 700 O O . TYR A 1 90 ? -5.664 0.232 27.303 1.00 44.78 90 TYR A O 1
ATOM 708 N N . THR A 1 91 ? -4.246 -1.425 27.771 1.00 47.53 91 THR A N 1
ATOM 709 C CA . THR A 1 91 ? -3.216 -0.506 28.274 1.00 47.53 91 THR A CA 1
ATOM 710 C C . THR A 1 91 ? -2.551 0.212 27.097 1.00 47.53 91 THR A C 1
ATOM 712 O O . THR A 1 91 ? -2.348 -0.340 26.020 1.00 47.53 91 THR A O 1
ATOM 715 N N . SER A 1 92 ? -2.259 1.498 27.281 1.00 52.34 92 SER A N 1
ATOM 716 C CA . SER A 1 92 ? -1.855 2.470 26.253 1.00 52.34 92 SER A CA 1
ATOM 717 C C . SER A 1 92 ? -0.618 2.113 25.415 1.00 52.34 92 SER A C 1
ATOM 719 O O . SER A 1 92 ? -0.335 2.826 24.455 1.00 52.34 92 SER A O 1
ATOM 721 N N . GLU A 1 93 ? 0.087 1.032 25.739 1.00 47.91 93 GLU A N 1
ATOM 722 C CA . GLU A 1 93 ? 1.279 0.566 25.024 1.00 47.91 93 GLU A CA 1
ATOM 723 C C . GLU A 1 93 ? 0.984 -0.534 23.990 1.00 47.91 93 GLU A C 1
ATOM 725 O O . GLU A 1 93 ? 1.762 -0.712 23.055 1.00 47.91 93 GLU A O 1
ATOM 730 N N . ALA A 1 94 ? -0.175 -1.202 24.064 1.00 52.16 94 ALA A N 1
ATOM 731 C CA . ALA A 1 94 ? -0.538 -2.285 23.143 1.00 52.16 94 ALA A CA 1
ATOM 732 C C . ALA A 1 94 ? -0.694 -1.821 21.679 1.00 52.16 94 ALA A C 1
ATOM 734 O O . ALA A 1 94 ? -0.436 -2.580 20.752 1.00 52.16 94 ALA A O 1
ATOM 735 N N . TRP A 1 95 ? -1.050 -0.554 21.440 1.00 52.97 95 TRP A N 1
ATOM 736 C CA . TRP A 1 95 ? -1.218 -0.004 20.082 1.00 52.97 95 TRP A CA 1
ATOM 737 C C . TRP A 1 95 ? 0.092 0.156 19.304 1.00 52.97 95 TRP A C 1
ATOM 739 O O . TRP A 1 95 ? 0.056 0.331 18.085 1.00 52.97 95 TRP A O 1
ATOM 749 N N . GLN A 1 96 ? 1.224 0.182 20.013 1.00 57.12 96 GLN A N 1
ATOM 750 C CA . GLN A 1 96 ? 2.558 0.339 19.431 1.00 57.12 96 GLN A CA 1
ATOM 751 C C . GLN A 1 96 ? 3.307 -0.988 19.326 1.00 57.12 96 GLN A C 1
ATOM 753 O O . GLN A 1 96 ? 4.408 -1.007 18.780 1.00 57.12 96 GLN A O 1
ATOM 758 N N . ALA A 1 97 ? 2.735 -2.082 19.838 1.00 61.88 97 ALA A N 1
ATOM 759 C CA . ALA A 1 97 ? 3.330 -3.394 19.675 1.00 61.88 97 ALA A CA 1
ATOM 760 C C . ALA A 1 97 ? 3.360 -3.733 18.173 1.00 61.88 97 ALA A C 1
ATOM 762 O O . ALA A 1 97 ? 2.307 -3.712 17.526 1.00 61.88 97 ALA A O 1
ATOM 763 N N . PRO A 1 98 ? 4.545 -4.008 17.598 1.00 63.72 98 PRO A N 1
ATOM 764 C CA . PRO A 1 98 ? 4.642 -4.489 16.230 1.00 63.72 98 PRO A CA 1
ATOM 765 C C . PRO A 1 98 ? 3.848 -5.786 16.106 1.00 63.72 98 PRO A C 1
ATOM 767 O O . PRO A 1 98 ? 3.936 -6.649 16.984 1.00 63.72 98 PRO A O 1
ATOM 770 N N . ILE A 1 99 ? 3.102 -5.946 15.013 1.00 67.38 99 ILE A N 1
ATOM 771 C CA . ILE A 1 99 ? 2.489 -7.239 14.697 1.00 67.38 99 ILE A CA 1
ATOM 772 C C . ILE A 1 99 ? 3.636 -8.227 14.509 1.00 67.38 99 ILE A C 1
ATOM 774 O O . ILE A 1 99 ? 4.430 -8.080 13.583 1.00 67.38 99 ILE A O 1
ATOM 778 N N . THR A 1 100 ? 3.760 -9.212 15.394 1.00 65.25 100 THR A N 1
ATOM 779 C CA . THR A 1 100 ? 4.822 -10.216 15.304 1.00 65.25 100 THR A CA 1
ATOM 780 C C . THR A 1 100 ? 4.228 -11.509 14.768 1.00 65.25 100 THR A C 1
ATOM 782 O O . THR A 1 100 ? 3.505 -12.212 15.460 1.00 65.25 100 THR A O 1
ATOM 785 N N . LEU A 1 101 ? 4.535 -11.830 13.508 1.00 66.81 101 LEU A N 1
ATOM 786 C CA . LEU A 1 101 ? 4.270 -13.149 12.939 1.00 66.81 101 LEU A CA 1
ATOM 787 C C . LEU A 1 101 ? 5.529 -14.004 13.143 1.00 66.81 101 LEU A C 1
ATOM 789 O O . LEU A 1 101 ? 6.466 -13.889 12.351 1.00 66.81 101 LEU A O 1
ATOM 793 N N . PRO A 1 102 ? 5.593 -14.868 14.175 1.00 64.50 102 PRO A N 1
ATOM 794 C CA . PRO A 1 102 ? 6.814 -15.603 14.516 1.00 64.50 102 PRO A CA 1
ATOM 795 C C . PRO A 1 102 ? 7.283 -16.548 13.400 1.00 64.50 102 PRO A C 1
ATOM 797 O O . PRO A 1 102 ? 8.465 -16.871 13.327 1.00 64.50 102 PRO A O 1
ATOM 800 N N . ALA A 1 103 ? 6.378 -16.966 12.510 1.00 65.56 103 ALA A N 1
ATOM 801 C CA . ALA A 1 103 ? 6.702 -17.803 11.358 1.00 65.56 103 ALA A CA 1
ATOM 802 C C . ALA A 1 103 ? 7.369 -17.034 10.200 1.00 65.56 103 ALA A C 1
ATOM 804 O O . ALA A 1 103 ? 8.099 -17.638 9.418 1.00 65.56 103 ALA A O 1
ATOM 805 N N . PHE A 1 104 ? 7.133 -15.720 10.077 1.00 69.94 104 PHE A N 1
ATOM 806 C CA . PHE A 1 104 ? 7.566 -14.915 8.929 1.00 69.94 104 PHE A CA 1
ATOM 807 C C . PHE A 1 104 ? 7.967 -13.492 9.365 1.00 69.94 104 PHE A C 1
ATOM 809 O O . PHE A 1 104 ? 7.182 -12.553 9.202 1.00 69.94 104 PHE A O 1
ATOM 816 N N . PRO A 1 105 ? 9.193 -13.302 9.886 1.00 70.12 105 PRO A N 1
ATOM 817 C CA . PRO A 1 105 ? 9.635 -12.014 10.428 1.00 70.12 105 PRO A CA 1
ATOM 818 C C . PRO A 1 105 ? 9.727 -10.901 9.367 1.00 70.12 105 PRO A C 1
ATOM 820 O O . PRO A 1 105 ? 9.492 -9.729 9.662 1.00 70.12 105 PRO A O 1
ATOM 823 N N . GLU A 1 106 ? 10.016 -11.249 8.112 1.00 72.81 106 GLU A N 1
ATOM 824 C CA . GLU A 1 106 ? 10.028 -10.289 6.998 1.00 72.81 106 GLU A CA 1
ATOM 825 C C . GLU A 1 106 ? 8.608 -9.810 6.657 1.00 72.81 106 GLU A C 1
ATOM 827 O O . GLU A 1 106 ? 8.375 -8.620 6.456 1.00 72.81 106 GLU A O 1
ATOM 832 N N . LEU A 1 107 ? 7.631 -10.723 6.683 1.00 74.75 107 LEU A N 1
ATOM 833 C CA . LEU A 1 107 ? 6.233 -10.410 6.394 1.00 74.75 107 LEU A CA 1
ATOM 834 C C . LEU A 1 107 ? 5.612 -9.532 7.488 1.00 74.75 107 LEU A C 1
ATOM 836 O O . LEU A 1 107 ? 4.803 -8.661 7.181 1.00 74.75 107 LEU A O 1
ATOM 840 N N . SER A 1 108 ? 6.006 -9.716 8.753 1.00 75.06 108 SER A N 1
ATOM 841 C CA . SER A 1 108 ? 5.514 -8.863 9.842 1.00 75.06 108 SER A CA 1
ATOM 842 C C . SER A 1 108 ? 5.845 -7.385 9.652 1.00 75.06 108 SER A C 1
ATOM 844 O O . SER A 1 108 ? 4.992 -6.540 9.912 1.00 75.06 108 SER A O 1
ATOM 846 N N . ALA A 1 109 ? 7.046 -7.065 9.160 1.00 76.88 109 ALA A N 1
ATOM 847 C CA . ALA A 1 109 ? 7.454 -5.678 8.943 1.00 76.88 109 ALA A CA 1
ATOM 848 C C . ALA A 1 109 ? 6.639 -5.019 7.818 1.00 76.88 109 ALA A C 1
ATOM 850 O O . ALA A 1 109 ? 6.184 -3.884 7.957 1.00 76.88 109 ALA A O 1
ATOM 851 N N . GLU A 1 110 ? 6.399 -5.754 6.731 1.00 82.25 110 GLU A N 1
ATOM 852 C CA . GLU A 1 110 ? 5.594 -5.276 5.603 1.00 82.25 110 GLU A CA 1
ATOM 853 C C . GLU A 1 110 ? 4.114 -5.112 5.974 1.00 82.25 110 GLU A C 1
ATOM 855 O O . GLU A 1 110 ? 3.472 -4.132 5.591 1.00 82.25 110 GLU A O 1
ATOM 860 N N . VAL A 1 111 ? 3.565 -6.035 6.768 1.00 81.00 111 VAL A N 1
ATOM 861 C CA . VAL A 1 111 ? 2.187 -5.944 7.274 1.00 81.00 111 VAL A CA 1
ATOM 862 C C . VAL A 1 111 ? 2.026 -4.752 8.218 1.00 81.00 111 VAL A C 1
ATOM 864 O O . VAL A 1 111 ? 1.039 -4.022 8.110 1.00 81.00 111 VAL A O 1
ATOM 867 N N . ASP A 1 112 ? 2.995 -4.504 9.102 1.00 82.69 112 ASP A N 1
ATOM 868 C CA . ASP A 1 112 ? 2.972 -3.346 10.001 1.00 82.69 112 ASP A CA 1
ATOM 869 C C . ASP A 1 112 ? 3.073 -2.013 9.235 1.00 82.69 112 ASP A C 1
ATOM 871 O O . ASP A 1 112 ? 2.350 -1.051 9.532 1.00 82.69 112 ASP A O 1
ATOM 875 N N . LEU A 1 113 ? 3.895 -1.969 8.180 1.00 82.44 113 LEU A N 1
ATOM 876 C CA . LEU A 1 113 ? 3.975 -0.832 7.263 1.00 82.44 113 LEU A CA 1
ATOM 877 C C . LEU A 1 113 ? 2.639 -0.613 6.546 1.00 82.44 113 LEU A C 1
ATOM 879 O O . LEU A 1 113 ? 2.135 0.513 6.514 1.00 82.44 113 LEU A O 1
ATOM 883 N N . LEU A 1 114 ? 2.025 -1.675 6.022 1.00 84.12 114 LEU A N 1
ATOM 884 C CA . LEU A 1 114 ? 0.733 -1.603 5.344 1.00 84.12 114 LEU A CA 1
ATOM 885 C C . LEU A 1 114 ? -0.375 -1.114 6.283 1.00 84.12 114 LEU A C 1
ATOM 887 O O . LEU A 1 114 ? -1.133 -0.217 5.911 1.00 84.12 114 LEU A O 1
ATOM 891 N N . LEU A 1 115 ? -0.442 -1.622 7.517 1.00 82.75 115 LEU A N 1
ATOM 892 C CA . LEU A 1 115 ? -1.383 -1.120 8.524 1.00 82.75 115 LEU A CA 1
ATOM 893 C C . LEU A 1 115 ? -1.138 0.350 8.856 1.00 82.75 115 LEU A C 1
ATOM 895 O O . LEU A 1 115 ? -2.089 1.098 9.081 1.00 82.75 115 LEU A O 1
ATOM 899 N N . THR A 1 116 ? 0.122 0.776 8.883 1.00 83.81 116 THR A N 1
ATOM 900 C CA . THR A 1 116 ? 0.484 2.175 9.120 1.00 83.81 116 THR A CA 1
ATOM 901 C C . THR A 1 116 ? 0.025 3.073 7.972 1.00 83.81 116 THR A C 1
ATOM 903 O O . THR A 1 116 ? -0.514 4.151 8.223 1.00 83.81 116 THR A O 1
ATOM 906 N N . LEU A 1 117 ? 0.158 2.621 6.722 1.00 83.38 117 LEU A N 1
ATOM 907 C CA . LEU A 1 117 ? -0.361 3.338 5.556 1.00 83.38 117 LEU A CA 1
ATOM 908 C C . LEU A 1 117 ? -1.891 3.408 5.562 1.00 83.38 117 LEU A C 1
ATOM 910 O O . LEU A 1 117 ? -2.444 4.487 5.382 1.00 83.38 117 LEU A O 1
ATOM 914 N N . VAL A 1 118 ? -2.579 2.294 5.825 1.00 82.69 118 VAL A N 1
ATOM 915 C CA . VAL A 1 118 ? -4.051 2.259 5.892 1.00 82.69 118 VAL A CA 1
ATOM 916 C C . VAL A 1 118 ? -4.567 3.121 7.046 1.00 82.69 118 VAL A C 1
ATOM 918 O O . VAL A 1 118 ? -5.503 3.900 6.865 1.00 82.69 118 VAL A O 1
ATOM 921 N N . GLY A 1 119 ? -3.936 3.036 8.218 1.00 81.19 119 GLY A N 1
ATOM 922 C CA . GLY A 1 119 ? -4.258 3.875 9.370 1.00 81.19 119 GLY A CA 1
ATOM 923 C C . GLY A 1 119 ? -4.143 5.360 9.033 1.00 81.19 119 GLY A C 1
ATOM 924 O O . GLY A 1 119 ? -5.097 6.104 9.228 1.00 81.19 119 GLY A O 1
ATOM 925 N N . ARG A 1 120 ? -3.028 5.778 8.430 1.00 79.94 120 ARG A N 1
ATOM 926 C CA . ARG A 1 120 ? -2.785 7.185 8.093 1.00 79.94 120 ARG A CA 1
ATOM 927 C C . ARG A 1 120 ? -3.667 7.696 6.952 1.00 79.94 120 ARG A C 1
ATOM 929 O O . ARG A 1 120 ? -4.245 8.776 7.043 1.00 79.94 120 ARG A O 1
ATOM 936 N N . ASP A 1 121 ? -3.734 6.952 5.853 1.00 78.38 121 ASP A N 1
ATOM 937 C CA . ASP A 1 121 ? -4.317 7.449 4.603 1.00 78.38 121 ASP A CA 1
ATOM 938 C C . ASP A 1 121 ? -5.836 7.245 4.548 1.00 78.38 121 ASP A C 1
ATOM 940 O O . ASP A 1 121 ? -6.522 7.970 3.828 1.00 78.38 121 ASP A O 1
ATOM 944 N N . PHE A 1 122 ? -6.373 6.296 5.321 1.00 79.38 122 PHE A N 1
ATOM 945 C CA . PHE A 1 122 ? -7.807 6.023 5.378 1.00 79.38 122 PHE A CA 1
ATOM 946 C C . PHE A 1 122 ? -8.409 6.398 6.730 1.00 79.38 122 PHE A C 1
ATOM 948 O O . PHE A 1 122 ? -9.338 7.201 6.776 1.00 79.38 122 PHE A O 1
ATOM 955 N N . VAL A 1 123 ? -7.886 5.856 7.835 1.00 80.75 123 VAL A N 1
ATOM 956 C CA . VAL A 1 123 ? -8.521 6.015 9.156 1.00 80.75 123 VAL A CA 1
ATOM 957 C C . VAL A 1 123 ? -8.335 7.429 9.701 1.00 80.75 123 VAL A C 1
ATOM 959 O O . VAL A 1 123 ? -9.316 8.050 10.099 1.00 80.75 123 VAL A O 1
ATOM 962 N N . ASP A 1 124 ? -7.120 7.973 9.661 1.00 78.31 124 ASP A N 1
ATOM 963 C CA . ASP A 1 124 ? -6.832 9.325 10.146 1.00 78.31 124 ASP A CA 1
ATOM 964 C C . ASP A 1 124 ? -7.420 10.394 9.217 1.00 78.31 124 ASP A C 1
ATOM 966 O O . ASP A 1 124 ? -7.926 11.411 9.692 1.00 78.31 124 ASP A O 1
ATOM 970 N N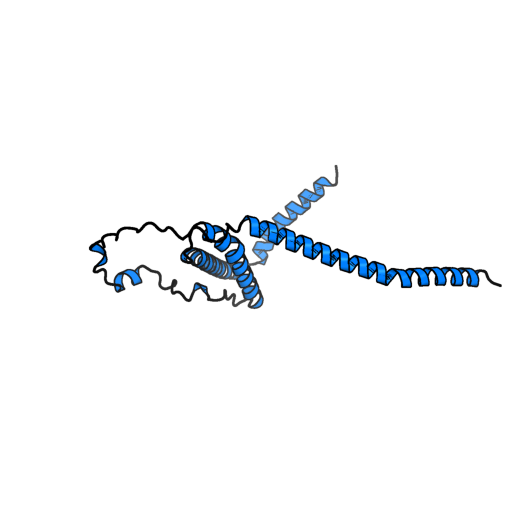 . ALA A 1 125 ? -7.412 10.155 7.901 1.00 78.50 125 ALA A N 1
ATOM 971 C CA . ALA A 1 125 ? -8.023 11.057 6.927 1.00 78.50 125 ALA A CA 1
ATOM 972 C C . ALA A 1 125 ? -9.549 11.133 7.087 1.00 78.50 125 ALA A C 1
ATOM 974 O O . ALA A 1 125 ? -10.116 12.220 7.053 1.00 78.50 125 ALA A O 1
ATOM 975 N N . TRP A 1 126 ? -10.214 9.995 7.296 1.00 79.38 126 TRP A N 1
ATOM 976 C CA . TRP A 1 126 ? -11.668 9.938 7.438 1.00 79.38 126 TRP A CA 1
ATOM 977 C C . TRP A 1 126 ? -12.143 10.339 8.840 1.00 79.38 126 TRP A C 1
ATOM 979 O O . TRP A 1 126 ? -13.059 11.147 8.985 1.00 79.38 126 TRP A O 1
ATOM 989 N N . PHE A 1 127 ? -11.523 9.798 9.892 1.00 77.75 127 PHE A N 1
ATOM 990 C CA . PHE A 1 127 ? -11.953 10.056 11.266 1.00 77.75 127 PHE A CA 1
ATOM 991 C C . PHE A 1 127 ? -11.483 11.418 11.779 1.00 77.75 127 PHE A C 1
ATOM 993 O O . PHE A 1 127 ? -12.185 12.039 12.578 1.00 77.75 127 PHE A O 1
ATOM 1000 N N . GLY A 1 128 ? -10.351 11.923 11.279 1.00 73.06 128 GLY A N 1
ATOM 1001 C CA . GLY A 1 128 ? -9.850 13.253 11.622 1.00 73.06 128 GLY A CA 1
ATOM 1002 C C . GLY A 1 128 ? -10.799 14.387 11.218 1.00 73.06 128 GLY A C 1
ATOM 1003 O O . GLY A 1 128 ? -10.781 15.446 11.847 1.00 73.06 128 GLY A O 1
ATOM 1004 N N . GLU A 1 129 ? -11.665 14.166 10.223 1.00 74.19 129 GLU A N 1
ATOM 1005 C CA . GLU A 1 129 ? -12.736 15.102 9.851 1.00 74.19 129 GLU A CA 1
ATOM 1006 C C . GLU A 1 129 ? -13.917 15.080 10.839 1.00 74.19 129 GLU A C 1
ATOM 1008 O O . GLU A 1 129 ? -14.589 16.097 11.017 1.00 74.19 129 GLU A O 1
ATOM 1013 N N . LEU A 1 130 ? -14.157 13.946 11.507 1.00 77.00 130 LEU A N 1
ATOM 1014 C CA . LEU A 1 130 ? -15.276 13.744 12.434 1.00 77.00 130 LEU A CA 1
ATOM 1015 C C . LEU A 1 130 ? -14.930 14.129 13.878 1.00 77.00 130 LEU A C 1
ATOM 1017 O O . LEU A 1 130 ? -15.747 14.736 14.574 1.00 77.00 130 LEU A O 1
ATOM 1021 N N . SER A 1 131 ? -13.743 13.750 14.355 1.00 73.56 131 SER A N 1
ATOM 1022 C CA . SER A 1 131 ? -13.310 13.980 15.733 1.00 73.56 131 SER A CA 1
ATOM 1023 C C . SER A 1 131 ? -11.788 14.015 15.845 1.00 73.56 131 SER A C 1
ATOM 1025 O O . SER A 1 131 ? -11.074 13.234 15.229 1.00 73.56 131 SER A O 1
ATOM 1027 N N . ALA A 1 132 ? -11.286 14.903 16.704 1.00 70.88 132 ALA A N 1
ATOM 1028 C CA . ALA A 1 132 ? -9.862 15.006 17.019 1.00 70.88 132 ALA A CA 1
ATOM 1029 C C . ALA A 1 132 ? -9.395 13.983 18.074 1.00 70.88 132 ALA A C 1
ATOM 1031 O O . ALA A 1 132 ? -8.247 14.051 18.515 1.00 70.88 132 ALA A O 1
ATOM 1032 N N . ASP A 1 133 ? -10.276 13.087 18.533 1.00 77.50 133 ASP A N 1
ATOM 1033 C CA . ASP A 1 133 ? -9.930 12.074 19.530 1.00 77.50 133 ASP A CA 1
ATOM 1034 C C . ASP A 1 133 ? -9.214 10.870 18.881 1.00 77.50 133 ASP A C 1
ATOM 1036 O O . ASP A 1 133 ? -9.817 10.149 18.088 1.00 77.50 133 ASP A O 1
ATOM 1040 N N . PRO A 1 134 ? -7.947 10.588 19.232 1.00 75.19 134 PRO A N 1
ATOM 1041 C CA . PRO A 1 134 ? -7.199 9.456 18.687 1.00 75.19 134 PRO A CA 1
ATOM 1042 C C . PRO A 1 134 ? -7.637 8.085 19.237 1.00 75.19 134 PRO A C 1
ATOM 1044 O O . PRO A 1 134 ? -7.011 7.077 18.911 1.00 75.19 134 PRO A O 1
ATOM 1047 N N . SER A 1 135 ? -8.661 8.007 20.091 1.00 75.75 135 SER A N 1
ATOM 1048 C CA . SER A 1 135 ? -9.147 6.741 20.660 1.00 75.75 135 SER A CA 1
ATOM 1049 C C . SER A 1 135 ? -9.644 5.746 19.602 1.00 75.75 135 SER A C 1
ATOM 1051 O O . SER A 1 135 ? -9.369 4.551 19.713 1.00 75.75 135 SER A O 1
ATOM 1053 N N . PHE A 1 136 ? -10.315 6.232 18.557 1.00 77.00 136 PHE A N 1
ATOM 1054 C CA . PHE A 1 136 ? -10.890 5.395 17.505 1.00 77.00 136 PHE A CA 1
ATOM 1055 C C . PHE A 1 136 ? -9.854 4.874 16.492 1.00 77.00 136 PHE A C 1
ATOM 1057 O O . PHE A 1 136 ? -9.819 3.667 16.266 1.00 77.00 136 PHE A O 1
ATOM 1064 N N . PRO A 1 137 ? -8.944 5.697 15.929 1.00 78.31 137 PRO A N 1
ATOM 1065 C CA . PRO A 1 137 ? -7.879 5.176 15.068 1.00 78.31 137 PRO A CA 1
ATOM 1066 C C . PRO A 1 137 ? -7.004 4.137 15.768 1.00 78.31 137 PRO A C 1
ATOM 1068 O O . PRO A 1 137 ? -6.604 3.139 15.166 1.00 78.31 137 PRO A O 1
ATOM 1071 N N . ARG A 1 138 ? -6.771 4.331 17.073 1.00 76.44 138 ARG A N 1
ATOM 1072 C CA . ARG A 1 138 ? -6.133 3.321 17.914 1.00 76.44 138 ARG A CA 1
ATOM 1073 C C . ARG A 1 138 ? -6.967 2.047 17.931 1.00 76.44 138 ARG A C 1
ATOM 1075 O O . ARG A 1 138 ? -6.462 1.037 17.458 1.00 76.44 138 ARG A O 1
ATOM 1082 N N . SER A 1 139 ? -8.227 2.097 18.379 1.00 78.75 139 SER A N 1
ATOM 1083 C CA . SER A 1 139 ? -9.090 0.908 18.493 1.00 78.75 139 SER A CA 1
ATOM 1084 C C . SER A 1 139 ? -9.184 0.087 17.210 1.00 78.75 139 SER A C 1
ATOM 1086 O O . SER A 1 139 ? -9.096 -1.139 17.271 1.00 78.75 139 SER A O 1
ATOM 1088 N N . VAL A 1 140 ? -9.251 0.748 16.055 1.00 81.56 140 VAL A N 1
ATOM 1089 C CA . VAL A 1 140 ? -9.211 0.094 14.742 1.00 81.56 140 VAL A CA 1
ATOM 1090 C C . VAL A 1 140 ? -7.894 -0.656 14.531 1.00 81.56 140 VAL A C 1
ATOM 1092 O O . VAL A 1 140 ? -7.919 -1.823 14.143 1.00 81.56 140 VAL A O 1
ATOM 1095 N N . ARG A 1 141 ? -6.744 -0.039 14.831 1.00 78.50 141 ARG A N 1
ATOM 1096 C CA . ARG A 1 141 ? -5.432 -0.681 14.665 1.00 78.50 141 ARG A CA 1
ATOM 1097 C C . ARG A 1 141 ? -5.294 -1.957 15.501 1.00 78.50 141 ARG A C 1
ATOM 1099 O O . ARG A 1 141 ? -4.893 -2.967 14.931 1.00 78.50 141 ARG A O 1
ATOM 1106 N N . ALA A 1 142 ? -5.649 -1.965 16.795 1.00 77.25 142 ALA A N 1
ATOM 1107 C CA . ALA A 1 142 ? -5.545 -3.227 17.554 1.00 77.25 142 ALA A CA 1
ATOM 1108 C C . ALA A 1 142 ? -6.607 -4.251 17.165 1.00 77.25 142 ALA A C 1
ATOM 1110 O O . ALA A 1 142 ? -6.308 -5.436 17.218 1.00 77.25 142 ALA A O 1
ATOM 1111 N N . GLN A 1 143 ? -7.807 -3.845 16.732 1.00 81.44 143 GLN A N 1
ATOM 1112 C CA . GLN A 1 143 ? -8.770 -4.820 16.208 1.00 81.44 143 GLN A CA 1
ATOM 1113 C C . GLN A 1 143 ? -8.239 -5.513 14.950 1.00 81.44 143 GLN A C 1
ATOM 1115 O O . GLN A 1 143 ? -8.398 -6.723 14.810 1.00 81.44 143 GLN A O 1
ATOM 1120 N N . ILE A 1 144 ? -7.575 -4.772 14.055 1.00 79.62 144 ILE A N 1
ATOM 1121 C CA . ILE A 1 144 ? -6.940 -5.358 12.869 1.00 79.62 144 ILE A CA 1
ATOM 1122 C C . ILE A 1 144 ? -5.773 -6.265 13.279 1.00 79.62 144 ILE A C 1
ATOM 1124 O O . ILE A 1 144 ? -5.685 -7.379 12.773 1.00 79.62 144 ILE A O 1
ATOM 1128 N N . ALA A 1 145 ? -4.916 -5.833 14.209 1.00 78.62 145 ALA A N 1
ATOM 1129 C CA . ALA A 1 145 ? -3.813 -6.657 14.711 1.00 78.62 145 ALA A CA 1
ATOM 1130 C C . ALA A 1 145 ? -4.317 -7.973 15.334 1.00 78.62 145 ALA A C 1
ATOM 1132 O O . ALA A 1 145 ? -3.886 -9.048 14.935 1.00 78.62 145 ALA A O 1
ATOM 1133 N N . GLN A 1 146 ? -5.322 -7.904 16.210 1.00 77.94 146 GLN A N 1
ATOM 1134 C CA . GLN A 1 146 ? -5.935 -9.078 16.832 1.00 77.94 146 GLN A CA 1
ATOM 1135 C C . GLN A 1 146 ? -6.592 -10.007 15.799 1.00 77.94 146 GLN A C 1
ATOM 1137 O O . GLN A 1 146 ? -6.494 -11.229 15.902 1.00 77.94 146 GLN A O 1
ATOM 1142 N N . ALA A 1 147 ? -7.258 -9.448 14.785 1.00 78.50 147 ALA A N 1
ATOM 1143 C CA . ALA A 1 147 ? -7.833 -10.240 13.703 1.00 78.50 147 ALA A CA 1
ATOM 1144 C C . ALA A 1 147 ? -6.753 -10.961 12.884 1.00 78.50 147 ALA A C 1
ATOM 1146 O O . ALA A 1 147 ? -6.970 -12.101 12.470 1.00 78.50 147 ALA A O 1
ATOM 1147 N N . LEU A 1 148 ? -5.601 -10.320 12.667 1.00 75.94 148 LEU A N 1
ATOM 1148 C CA . LEU A 1 148 ? -4.457 -10.919 11.983 1.00 75.94 148 LEU A CA 1
ATOM 1149 C C . LEU A 1 148 ? -3.811 -12.030 12.810 1.00 75.94 148 LEU A C 1
ATOM 1151 O O . LEU A 1 148 ? -3.502 -13.070 12.237 1.00 75.94 148 LEU A O 1
ATOM 1155 N N . ASP A 1 149 ? -3.690 -11.870 14.127 1.00 75.69 149 ASP A N 1
ATOM 1156 C CA . ASP A 1 149 ? -3.187 -12.929 15.010 1.00 75.69 149 ASP A CA 1
ATOM 1157 C C . ASP A 1 149 ? -4.127 -14.141 15.011 1.00 75.69 149 ASP A C 1
ATOM 1159 O O . ASP A 1 149 ? -3.700 -15.267 14.751 1.00 75.69 149 ASP A O 1
ATOM 1163 N N . CYS A 1 150 ? -5.438 -13.921 15.168 1.00 76.31 150 CYS A N 1
ATOM 1164 C CA . CYS A 1 150 ? -6.429 -14.995 15.056 1.00 76.31 150 CYS A CA 1
ATOM 1165 C C . CYS A 1 150 ? -6.427 -15.655 13.667 1.00 76.31 150 CYS A C 1
ATOM 1167 O O . CYS A 1 150 ? -6.672 -16.859 13.546 1.00 76.31 150 CYS A O 1
ATOM 1169 N N . LEU A 1 151 ? -6.188 -14.883 12.601 1.00 75.62 151 LEU A N 1
ATOM 1170 C CA . LEU A 1 151 ? -6.066 -15.418 11.247 1.00 75.62 151 LEU A CA 1
ATOM 1171 C C . LEU A 1 151 ? -4.788 -16.243 11.096 1.00 75.62 151 LEU A C 1
ATOM 1173 O O . LEU A 1 151 ? -4.848 -17.299 10.477 1.00 75.62 151 LEU A O 1
ATOM 1177 N N . ALA A 1 152 ? -3.668 -15.800 11.664 1.00 71.75 152 ALA A N 1
ATOM 1178 C CA . ALA A 1 152 ? -2.398 -16.515 11.637 1.00 71.75 152 ALA A CA 1
ATOM 1179 C C . ALA A 1 152 ? -2.485 -17.840 12.409 1.00 71.75 152 ALA A C 1
ATOM 1181 O O . ALA A 1 152 ? -2.064 -18.873 11.890 1.00 71.75 152 ALA A O 1
ATOM 1182 N N . GLU A 1 153 ? -3.108 -17.844 13.590 1.00 75.81 153 GLU A N 1
ATOM 1183 C CA . GLU A 1 153 ? -3.375 -19.061 14.367 1.00 75.81 153 GLU A CA 1
ATOM 1184 C C . GLU A 1 153 ? -4.250 -20.050 13.587 1.00 75.81 153 GLU A C 1
ATOM 1186 O O . GLU A 1 153 ? -3.939 -21.238 13.502 1.00 75.81 153 GLU A O 1
ATOM 1191 N N . ARG A 1 154 ? -5.323 -19.564 12.953 1.00 74.12 154 ARG A N 1
ATOM 1192 C CA . ARG A 1 154 ? -6.192 -20.404 12.115 1.00 74.12 154 ARG A CA 1
ATOM 1193 C C . ARG A 1 154 ? -5.474 -20.887 10.862 1.00 74.12 154 ARG A C 1
ATOM 1195 O O . ARG A 1 154 ? -5.605 -22.053 10.509 1.00 74.12 154 ARG A O 1
ATOM 1202 N N . ALA A 1 155 ? -4.700 -20.030 10.207 1.00 69.44 155 ALA A N 1
ATOM 1203 C CA . ALA A 1 155 ? -3.930 -20.385 9.022 1.00 69.44 155 ALA A CA 1
ATOM 1204 C C . ALA A 1 155 ? -2.874 -21.450 9.339 1.00 69.44 155 ALA A C 1
ATOM 1206 O O . ALA A 1 155 ? -2.667 -22.341 8.525 1.00 69.44 155 ALA A O 1
ATOM 1207 N N . ALA A 1 156 ? -2.275 -21.426 10.534 1.00 69.44 156 ALA A N 1
ATOM 1208 C CA . ALA A 1 156 ? -1.358 -22.473 10.981 1.00 69.44 156 ALA A CA 1
ATOM 1209 C C . ALA A 1 156 ? -2.037 -23.851 11.110 1.00 69.44 156 ALA A C 1
ATOM 1211 O O . ALA A 1 156 ? -1.376 -24.876 10.964 1.00 69.44 156 ALA A O 1
ATOM 1212 N N . THR A 1 157 ? -3.350 -23.889 11.359 1.00 70.19 157 THR A N 1
ATOM 1213 C CA . THR A 1 157 ? -4.132 -25.138 11.421 1.00 70.19 157 THR A CA 1
ATOM 1214 C C . THR A 1 157 ? -4.698 -25.590 10.076 1.00 70.19 157 THR A C 1
ATOM 1216 O O . THR A 1 157 ? -5.236 -26.691 9.982 1.00 70.19 157 THR A O 1
ATOM 1219 N N . VAL A 1 158 ? -4.605 -24.755 9.040 1.00 67.94 158 VAL A N 1
ATOM 1220 C CA . VAL A 1 158 ? -5.204 -25.013 7.729 1.00 67.94 158 VAL A CA 1
ATOM 1221 C C . VAL A 1 158 ? -4.124 -25.496 6.770 1.00 67.94 158 VAL A C 1
ATOM 1223 O O . VAL A 1 158 ? -3.121 -24.817 6.559 1.00 67.94 158 VAL A O 1
ATOM 1226 N N . ASP A 1 159 ? -4.343 -26.658 6.153 1.00 66.00 159 ASP A N 1
ATOM 1227 C CA . ASP A 1 159 ? -3.469 -27.137 5.087 1.00 66.00 159 ASP A CA 1
ATOM 1228 C C . ASP A 1 159 ? -3.607 -26.209 3.872 1.00 66.00 159 ASP A C 1
ATOM 1230 O O . ASP A 1 159 ? -4.628 -26.178 3.174 1.00 66.00 159 ASP A O 1
ATOM 1234 N N . LEU A 1 160 ? -2.569 -25.405 3.631 1.00 62.38 160 LEU A N 1
ATOM 1235 C CA . LEU A 1 160 ? -2.532 -24.443 2.534 1.00 62.38 160 LEU A CA 1
ATOM 1236 C C . LEU A 1 160 ? -2.759 -25.138 1.181 1.00 62.38 160 LEU A C 1
ATOM 1238 O O . LEU A 1 160 ? -3.336 -24.533 0.273 1.00 62.38 160 LEU A O 1
ATOM 1242 N N . ALA A 1 161 ? -2.345 -26.405 1.053 1.00 59.19 161 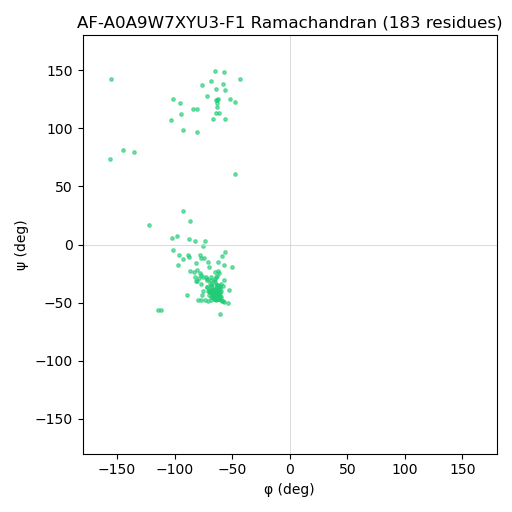ALA A N 1
ATOM 1243 C CA . ALA A 1 161 ? -2.542 -27.201 -0.152 1.00 59.19 161 ALA A CA 1
ATOM 1244 C C . ALA A 1 161 ? -4.029 -27.496 -0.400 1.00 59.19 161 ALA A C 1
ATOM 1246 O O . ALA A 1 161 ? -4.494 -27.386 -1.537 1.00 59.19 161 ALA A O 1
ATOM 1247 N N . GLU A 1 162 ? -4.799 -27.785 0.649 1.00 67.31 162 GLU A N 1
ATOM 1248 C CA . GLU A 1 162 ? -6.236 -28.049 0.551 1.00 67.31 162 GLU A CA 1
ATOM 1249 C C . GLU A 1 162 ? -7.016 -26.784 0.161 1.00 67.31 162 GLU A C 1
ATOM 1251 O O . GLU A 1 162 ? -7.901 -26.833 -0.695 1.00 67.31 162 GLU A O 1
ATOM 1256 N N . VAL A 1 163 ? -6.636 -25.618 0.692 1.00 66.19 163 VAL A N 1
ATOM 1257 C CA . VAL A 1 163 ? -7.263 -24.330 0.332 1.00 66.19 163 VAL A CA 1
ATOM 1258 C C . VAL A 1 163 ? -6.927 -23.904 -1.096 1.00 66.19 163 VAL A C 1
ATOM 1260 O O . VAL A 1 163 ? -7.798 -23.418 -1.832 1.00 66.19 163 VAL A O 1
ATOM 1263 N N . LEU A 1 164 ? -5.673 -24.091 -1.511 1.00 64.38 164 LEU A N 1
ATOM 1264 C CA . LEU A 1 164 ? -5.235 -23.772 -2.867 1.00 64.38 164 LEU A CA 1
ATOM 1265 C C . LEU A 1 164 ? -5.931 -24.662 -3.897 1.00 64.38 164 LEU A C 1
ATOM 1267 O O . LEU A 1 164 ? -6.463 -24.145 -4.880 1.00 64.38 164 LEU A O 1
ATOM 1271 N N . VAL A 1 165 ? -5.979 -25.974 -3.659 1.00 65.88 165 VAL A N 1
ATOM 1272 C CA . VAL A 1 165 ? -6.579 -26.943 -4.588 1.00 65.88 165 VAL A CA 1
ATOM 1273 C C . VAL A 1 165 ? -8.109 -26.893 -4.549 1.00 65.88 165 VAL A C 1
ATOM 1275 O O . VAL A 1 165 ? -8.746 -26.951 -5.601 1.00 65.88 165 VAL A O 1
ATOM 1278 N N . GLY A 1 166 ? -8.708 -26.741 -3.366 1.00 67.69 166 GLY A N 1
ATOM 1279 C CA . GLY A 1 166 ? -10.159 -26.772 -3.175 1.00 67.69 166 GLY A CA 1
ATOM 1280 C C . GLY A 1 166 ? -10.874 -25.459 -3.497 1.00 67.69 166 GLY A C 1
ATOM 1281 O O . GLY A 1 166 ? -12.015 -25.484 -3.955 1.00 67.69 166 GLY A O 1
ATOM 1282 N N . GLY A 1 167 ? -10.222 -24.310 -3.294 1.00 71.75 167 GLY A N 1
ATOM 1283 C CA . GLY A 1 167 ? -10.858 -22.995 -3.443 1.00 71.75 167 GLY A CA 1
ATOM 1284 C C . GLY A 1 167 ? -10.291 -22.157 -4.583 1.00 71.75 167 GLY A C 1
ATOM 1285 O O . GLY A 1 167 ? -11.019 -21.727 -5.482 1.00 71.75 167 GLY A O 1
ATOM 1286 N N . TRP A 1 168 ? -8.981 -21.916 -4.561 1.00 71.50 168 TRP A N 1
ATOM 1287 C CA . TRP A 1 168 ? -8.354 -20.962 -5.481 1.00 71.50 168 TRP A CA 1
ATOM 1288 C C . TRP A 1 168 ? -8.207 -21.518 -6.894 1.00 71.50 168 TRP A C 1
ATOM 1290 O O . TRP A 1 168 ? -8.531 -20.832 -7.867 1.00 71.50 168 TRP A O 1
ATOM 1300 N N . LEU A 1 169 ? -7.786 -22.776 -7.020 1.00 72.31 169 LEU A N 1
ATOM 1301 C CA . LEU A 1 169 ? -7.623 -23.445 -8.304 1.00 72.31 169 LEU A CA 1
ATOM 1302 C C . LEU A 1 169 ? -8.928 -23.468 -9.124 1.00 72.31 169 LEU A C 1
ATOM 1304 O O . LEU A 1 169 ? -8.886 -23.054 -10.286 1.00 72.31 169 LEU A O 1
ATOM 1308 N N . PRO A 1 170 ? -10.101 -23.852 -8.578 1.00 72.56 170 PRO A N 1
ATOM 1309 C CA . PRO A 1 170 ? -11.351 -23.780 -9.332 1.00 72.56 170 PRO A CA 1
ATOM 1310 C C . PRO A 1 170 ? -11.770 -22.344 -9.685 1.00 72.56 170 PRO A C 1
ATOM 1312 O O . PRO A 1 170 ? -12.323 -22.134 -10.769 1.00 72.56 170 PRO A O 1
ATOM 1315 N N . LEU A 1 171 ? -11.468 -21.345 -8.847 1.00 75.25 171 LEU A N 1
ATOM 1316 C CA . LEU A 1 171 ? -11.783 -19.938 -9.127 1.00 75.25 171 LEU A CA 1
ATOM 1317 C C . LEU A 1 171 ? -10.950 -19.379 -10.295 1.00 75.25 171 LEU A C 1
ATOM 1319 O O . LEU A 1 171 ? -11.506 -18.817 -11.244 1.00 75.25 171 LEU A O 1
ATOM 1323 N N . VAL A 1 172 ? -9.634 -19.609 -10.266 1.00 74.06 172 VAL A N 1
ATOM 1324 C CA . VAL A 1 172 ? -8.696 -19.205 -11.327 1.00 74.06 172 VAL A CA 1
ATOM 1325 C C . VAL A 1 172 ? -8.991 -19.967 -12.619 1.00 74.06 172 VAL A C 1
ATOM 1327 O O . VAL A 1 172 ? -9.058 -19.377 -13.699 1.00 74.06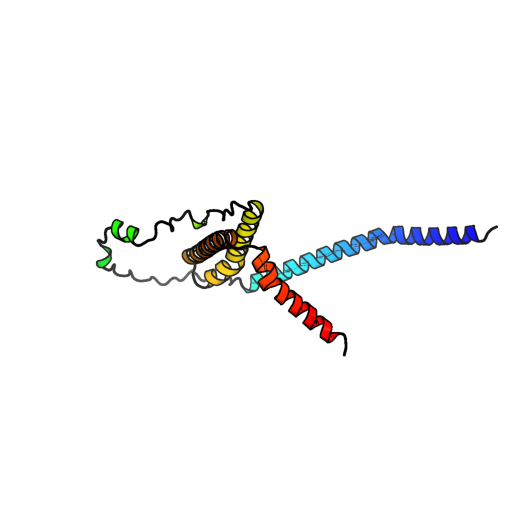 172 VAL A O 1
ATOM 1330 N N . THR A 1 173 ? -9.274 -21.269 -12.519 1.00 75.81 173 THR A N 1
ATOM 1331 C CA . THR A 1 173 ? -9.647 -22.090 -13.681 1.00 75.81 173 THR A CA 1
ATOM 1332 C C . THR A 1 173 ? -10.957 -21.606 -14.310 1.00 75.81 173 THR A C 1
ATOM 1334 O O . THR A 1 173 ? -11.094 -21.630 -15.535 1.00 75.81 173 THR A O 1
ATOM 1337 N N . ARG A 1 174 ? -11.914 -21.112 -13.509 1.00 73.81 174 ARG A N 1
ATOM 1338 C CA . ARG A 1 174 ? -13.148 -20.498 -14.022 1.00 73.81 174 ARG A CA 1
ATOM 1339 C C . ARG A 1 174 ? -12.867 -19.195 -14.768 1.00 73.81 174 ARG A C 1
ATOM 1341 O O . ARG A 1 174 ? -13.426 -19.000 -15.844 1.00 73.81 174 ARG A O 1
ATOM 1348 N N . GLN A 1 175 ? -12.003 -18.330 -14.238 1.00 72.50 175 GLN A N 1
ATOM 1349 C CA . GLN A 1 175 ? -11.631 -17.081 -14.913 1.00 72.50 175 GLN A CA 1
ATOM 1350 C C . GLN A 1 175 ? -10.888 -17.337 -16.232 1.00 72.50 175 GLN A C 1
ATOM 1352 O O . GLN A 1 175 ? -11.214 -16.717 -17.242 1.00 72.50 175 GLN A O 1
ATOM 1357 N N . LEU A 1 176 ? -9.973 -18.310 -16.263 1.00 68.19 176 LEU A N 1
ATOM 1358 C CA . LEU A 1 176 ? -9.250 -18.694 -17.480 1.00 68.19 176 LEU A CA 1
ATOM 1359 C C . LEU A 1 176 ? -10.160 -19.350 -18.532 1.00 68.19 176 LEU A C 1
ATOM 1361 O O . LEU A 1 176 ? -10.042 -19.047 -19.719 1.00 68.19 176 LEU A O 1
ATOM 1365 N N . ARG A 1 177 ? -11.109 -20.209 -18.129 1.00 62.53 177 ARG A N 1
ATOM 1366 C CA . ARG A 1 177 ? -12.105 -20.763 -19.070 1.00 62.53 177 ARG A CA 1
ATOM 1367 C C . ARG A 1 177 ? -13.056 -19.699 -19.606 1.00 62.53 177 ARG A C 1
ATOM 1369 O O . ARG A 1 177 ? -13.380 -19.746 -20.786 1.00 62.53 177 ARG A O 1
ATOM 1376 N N . GLY A 1 178 ? -13.479 -18.752 -18.767 1.00 63.69 178 GLY A N 1
ATOM 1377 C CA . GLY A 1 178 ? -14.348 -17.651 -19.186 1.00 63.69 178 GLY A CA 1
ATOM 1378 C C . GLY A 1 178 ? -13.708 -16.770 -20.262 1.00 63.69 178 GLY A C 1
ATOM 1379 O O . GLY A 1 178 ? -14.391 -16.361 -21.193 1.00 63.69 178 GLY A O 1
ATOM 1380 N N . GLN A 1 179 ? -12.395 -16.541 -20.180 1.00 58.84 179 GLN A N 1
ATOM 1381 C CA . GLN A 1 179 ? -11.646 -15.793 -21.196 1.00 58.84 179 GLN A CA 1
ATOM 1382 C C . GLN A 1 179 ? -11.481 -16.586 -22.503 1.00 58.84 179 GLN A C 1
ATOM 1384 O O . GLN A 1 179 ? -11.593 -16.018 -23.583 1.00 58.84 179 GLN A O 1
ATOM 1389 N N . ARG A 1 180 ? -11.292 -17.911 -22.425 1.00 56.66 180 ARG A N 1
ATOM 1390 C CA . ARG A 1 180 ? -11.099 -18.767 -23.609 1.00 56.66 180 ARG A CA 1
ATOM 1391 C C . ARG A 1 180 ? -12.345 -18.898 -24.496 1.00 56.66 180 ARG A C 1
ATOM 1393 O O . ARG A 1 180 ? -12.203 -19.103 -25.694 1.00 56.66 180 ARG A O 1
ATOM 1400 N N . SER A 1 181 ? -13.550 -18.771 -23.938 1.00 55.28 181 SER A N 1
ATOM 1401 C CA . SER A 1 181 ? -14.799 -18.810 -24.720 1.00 55.28 181 SER A CA 1
ATOM 1402 C C . SER A 1 181 ? -15.114 -17.505 -25.465 1.00 55.28 181 SER A C 1
ATOM 1404 O O . SER A 1 181 ? -16.043 -17.492 -26.265 1.00 55.28 181 SER A O 1
ATOM 1406 N N . GLY A 1 182 ? -14.374 -16.418 -25.210 1.00 56.97 182 GLY A N 1
ATOM 1407 C CA . GLY A 1 182 ? -14.527 -15.140 -25.917 1.00 56.97 182 GLY A CA 1
ATOM 1408 C C . GLY A 1 182 ? -13.702 -15.019 -27.202 1.00 56.97 182 GLY A C 1
ATOM 1409 O O . GLY A 1 182 ? -13.927 -14.088 -27.960 1.00 56.97 182 GLY A O 1
ATOM 1410 N N . ASP A 1 183 ? -12.777 -15.952 -27.451 1.00 54.09 183 ASP A N 1
ATOM 1411 C CA . ASP A 1 183 ? -11.796 -15.894 -28.551 1.00 54.09 183 ASP A CA 1
ATOM 1412 C C . ASP A 1 183 ? -12.177 -16.792 -29.751 1.00 54.09 183 ASP A C 1
ATOM 1414 O O . ASP A 1 183 ? -11.393 -16.979 -30.677 1.00 54.09 183 ASP A O 1
ATOM 1418 N N . VAL A 1 184 ? -13.372 -17.405 -29.722 1.00 54.84 184 VAL A N 1
ATOM 1419 C CA . VAL A 1 184 ? -13.852 -18.379 -30.729 1.00 54.84 184 VAL A CA 1
ATOM 1420 C C . VAL A 1 184 ? -15.166 -17.967 -31.414 1.00 54.84 184 VAL A C 1
ATOM 1422 O O . VAL A 1 184 ? -15.823 -18.814 -32.020 1.00 54.84 184 VAL A O 1
ATOM 1425 N N . ALA A 1 185 ? -15.556 -16.692 -31.315 1.00 42.81 185 ALA A N 1
ATOM 1426 C CA . ALA A 1 185 ? -16.736 -16.126 -31.978 1.00 42.81 185 ALA A CA 1
ATOM 1427 C C . ALA A 1 185 ? -16.346 -15.157 -33.100 1.00 42.81 185 ALA A C 1
ATOM 1429 O O . ALA A 1 185 ? -15.419 -14.348 -32.875 1.00 42.81 185 ALA A O 1
#

Sequence (185 aa):
MSGWAVAVMGGMRQLAGYALMLPILLGALITSLLLTNLLISYWFQQRVQRTRLPPRAALKQRPSVPPIPRLAFARQLPRQLTTSLVPSDYTSEAWQAPITLPAFPELSAEVDLLLTLVGRDFVDAWFGELSADPSFPRSVRAQIAQALDCLAERAATVDLAEVLVGGWLPLVTRQLRGQRSGDVA

Organism: NCBI:txid147472

Solvent-accessible surface area (backbone atoms only — not comparable to full-atom values): 11219 Å² total; per-residue (Å²): 137,65,71,66,60,58,54,52,59,53,51,52,56,54,53,54,52,49,64,67,48,47,62,55,52,51,51,51,50,53,52,50,52,52,51,50,52,49,50,51,52,51,52,51,50,53,56,54,50,72,70,51,72,77,81,81,78,77,74,83,71,76,78,87,76,77,84,76,81,80,65,76,81,75,73,78,71,64,75,72,68,63,54,77,76,44,69,79,78,73,47,91,61,56,73,72,57,74,56,78,41,91,90,39,68,71,57,22,57,54,51,45,50,50,51,50,50,47,42,53,70,47,41,45,57,57,43,54,75,77,44,90,64,66,67,57,61,44,54,53,52,46,52,52,49,52,52,48,51,57,45,50,59,51,49,74,74,46,60,66,66,57,50,42,62,70,50,48,46,57,53,53,52,47,55,55,50,58,56,58,67,68,77,80,118

Foldseek 3Di:
DDCVVVVVVVVVVVVVVCVVCVVVVVVVVVVVVVVVVVVVVVVVVVVVVVVDDDPPPPPPDDDDDPDDPDDPVVPDDPPVVVVVPPDPCPDPCNLVDQLDPVVCRPVSVVVSVVLVCCLVVPVCVVVVVVDPDCPVSSVVSVVVSVVVVVVSVVVVVDDPVCCCVVPVVVVVVVVVVVVVVVVPD

Mean predicted aligned error: 20.22 Å

pLDDT: mean 72.22, std 14.97, range [42.81, 97.62]

Secondary structure (DSSP, 8-state):
--HHHHHHHHHHHHHHHHHHHHHHHHHHHHHHHHHHHHHHHHHHHHHHHHHS---STTTT----PPPPP--GGGS---HHHHHSSS-GGG-TTGGGS----TT-HHHHHHHHHHHHHHIIIIIIHHHHHH-S-THHHHHHHHHHHHHHHHHHHHHHHS-HHHHIIIIIHHHHHHHHHHHHTTS--

Radius of gyration: 32.14 Å; Cα contacts (8 Å, |Δi|>4): 41; chains: 1; bounding box: 62×63×101 Å

InterPro domains:
  IPR003114 Phox-associated domain [PF02194] (105-178)
  IPR003114 Phox-associated domain [PS51207] (104-185)